Protein AF-A0A1Y5F700-F1 (afdb_monomer)

Secondary structure (DSSP, 8-state):
-HHHHHHHHTTTT----BPP-TTS-B--TT-EEEE-TTT-SEEEEEEESSSEEEEEEEGGG-EEEEEE-TTS-HHHHHHHHHTT-SS-EEEEEEE--TTT-HHHHHHHHHHHTTPPEEEEE--SSTT--EEEEEETTT--EEEB--TT--S-HHHHHHHHHGGGS---SB--TT-SSTTS-----TT--------

Solvent-accessible surface area (backbone atoms only — not comparable to full-atom values): 11334 Å² total; per-residue (Å²): 117,80,77,61,61,62,60,61,66,68,64,72,74,65,72,82,65,51,69,55,51,77,85,44,30,47,37,49,86,42,23,28,39,56,50,31,47,93,79,35,62,42,39,33,38,63,75,22,32,67,25,27,35,40,38,36,43,35,63,90,34,33,33,36,45,30,23,43,42,94,86,48,61,60,69,61,51,53,57,55,64,53,68,77,56,92,67,68,67,48,33,37,36,35,19,13,33,86,90,72,47,47,50,59,55,50,52,54,52,39,46,75,74,74,44,72,72,79,44,78,47,58,40,90,49,95,87,39,54,39,26,41,34,34,35,26,84,78,60,50,75,44,71,42,54,74,90,61,65,70,44,54,67,72,61,46,51,56,44,57,68,38,64,78,77,77,95,56,50,77,42,58,67,82,28,52,40,60,66,50,77,82,82,76,72,91,75,75,79,80,76,90,68,90,128

Foldseek 3Di:
DVVVVVVVVVPPPPPPFDAADLQAAEAEELAKAWDAPVRDQKHKYKDQQQWKWKWKAFPRLIIMIFIYDPLHPLLVLLVVVCVSDPGDIAMEMEERDPPSPVVVVNQVSCVVVVHHHPYYHYAPDNPDMFIWMARSVVRDIDGHDHPDHPDPPVSVVVQVVLPPDDPHHYADNCDSHNHDHDPPPPPDPPPPDDD

Organism: NCBI:txid97084

Radius of gyration: 19.38 Å; Cα contacts (8 Å, |Δi|>4): 351; chains: 1; bounding box: 44×60×64 Å

Nearest PDB structures (foldseek):
  6a0e-assembly2_B  TM=6.879E-01  e=6.141E-08  Homo sapiens
  6a0i-assembly2_B  TM=6.683E-01  e=5.112E-08  Homo sapiens
  6a0h-assembly2_B  TM=6.620E-01  e=7.378E-08  Homo sapiens
  6a0h-assembly1_A  TM=6.350E-01  e=1.203E-07  Homo sapiens

Mean predicted aligned error: 10.97 Å

Sequence (195 aa):
MKKFILLILLFINSTFAFTDSADIPEVFQREYISTNVLKHDYVQTYGVYTCVAVVIYGENAQAVMAHFDSGTDIRKGIKEILREFNHSFRVELYGGQAPFNLEKKIVSELKVHGVEVSKVARNETSDSSKNITLDLNTGDVFDYDEIISSTPYNKRSAKMDRIKFSRRLSRHEDSVGGGDFLQVSDSEEFSIFPF

pLDDT: mean 79.22, std 20.44, range [40.62, 98.69]

Structure (mmCIF, N/CA/C/O backbone):
data_AF-A0A1Y5F700-F1
#
_entry.id   AF-A0A1Y5F700-F1
#
loop_
_atom_site.group_PDB
_atom_site.id
_atom_site.type_symbol
_atom_site.label_atom_id
_atom_site.label_alt_id
_atom_site.label_comp_id
_atom_site.label_asym_id
_atom_site.label_entity_id
_atom_site.label_seq_id
_atom_site.pdbx_PDB_ins_code
_atom_site.Cartn_x
_atom_site.Cartn_y
_atom_site.Cartn_z
_atom_site.occupancy
_atom_site.B_iso_or_equiv
_atom_site.auth_seq_id
_atom_site.auth_comp_id
_atom_site.auth_asym_id
_atom_site.auth_atom_id
_atom_site.pdbx_PDB_model_num
ATOM 1 N N . MET A 1 1 ? 25.207 -42.993 -3.127 1.00 54.16 1 MET A N 1
ATOM 2 C CA . MET A 1 1 ? 23.845 -42.541 -3.506 1.00 54.16 1 MET A CA 1
ATOM 3 C C . MET A 1 1 ? 23.147 -41.667 -2.458 1.00 54.16 1 MET A C 1
ATOM 5 O O . MET A 1 1 ? 22.512 -40.707 -2.858 1.00 54.16 1 MET A O 1
ATOM 9 N N . LYS A 1 2 ? 23.295 -41.889 -1.138 1.00 52.41 2 LYS A N 1
ATOM 10 C CA . LYS A 1 2 ? 22.630 -41.049 -0.109 1.00 52.41 2 LYS A CA 1
ATOM 11 C C . LYS A 1 2 ? 23.063 -39.568 -0.068 1.00 52.41 2 LYS A C 1
ATOM 13 O O . LYS A 1 2 ? 22.278 -38.728 0.343 1.00 52.41 2 LYS A O 1
ATOM 18 N N . LYS A 1 3 ? 24.273 -39.227 -0.531 1.00 54.62 3 LYS A N 1
ATOM 19 C CA . LYS A 1 3 ? 24.778 -37.837 -0.543 1.00 54.62 3 LYS A CA 1
ATOM 20 C C . LYS A 1 3 ? 24.235 -36.968 -1.693 1.00 54.62 3 LYS A C 1
ATOM 22 O O . LYS A 1 3 ? 24.376 -35.758 -1.628 1.00 54.62 3 LYS A O 1
ATOM 27 N N . PHE A 1 4 ? 23.600 -37.558 -2.712 1.00 54.88 4 PHE A N 1
ATOM 28 C CA . PHE A 1 4 ? 23.080 -36.808 -3.868 1.00 54.88 4 PHE A CA 1
ATOM 29 C C . PHE A 1 4 ? 21.661 -36.257 -3.630 1.00 54.88 4 PHE A C 1
ATOM 31 O O . PHE A 1 4 ? 21.289 -35.239 -4.199 1.00 54.88 4 PHE A O 1
ATOM 38 N N . ILE A 1 5 ? 20.892 -36.877 -2.725 1.00 58.81 5 ILE A N 1
ATOM 39 C CA . ILE A 1 5 ? 19.525 -36.447 -2.376 1.00 58.81 5 ILE A CA 1
ATOM 40 C C . ILE A 1 5 ? 19.534 -35.144 -1.552 1.00 58.81 5 ILE A C 1
ATOM 42 O O . ILE A 1 5 ? 18.617 -34.338 -1.665 1.00 58.81 5 ILE A O 1
ATOM 46 N N . LEU A 1 6 ? 20.599 -34.885 -0.782 1.00 53.34 6 LEU A N 1
ATOM 47 C CA . LEU A 1 6 ? 20.714 -33.670 0.033 1.00 53.34 6 LEU A CA 1
ATOM 48 C C . LEU A 1 6 ? 20.935 -32.400 -0.813 1.00 53.34 6 LEU A C 1
ATOM 50 O O . LEU A 1 6 ? 20.537 -31.319 -0.395 1.00 53.34 6 LEU A O 1
ATOM 54 N N . LEU A 1 7 ? 21.528 -32.521 -2.008 1.00 54.75 7 LEU A N 1
ATOM 55 C CA . LEU A 1 7 ? 21.786 -31.367 -2.876 1.00 54.75 7 LEU A CA 1
ATOM 56 C C . LEU A 1 7 ? 20.508 -30.871 -3.573 1.00 54.75 7 LEU A C 1
ATOM 58 O O . LEU A 1 7 ? 20.355 -29.676 -3.782 1.00 54.75 7 LEU A O 1
ATOM 62 N N . ILE A 1 8 ? 19.569 -31.773 -3.885 1.00 58.00 8 ILE A N 1
ATOM 63 C CA . ILE A 1 8 ? 18.305 -31.424 -4.558 1.00 58.00 8 ILE A CA 1
ATOM 64 C C . ILE A 1 8 ? 17.359 -30.678 -3.605 1.00 58.00 8 ILE A C 1
ATOM 66 O O . ILE A 1 8 ? 16.662 -29.763 -4.030 1.00 58.00 8 ILE A O 1
ATOM 70 N N . LEU A 1 9 ? 17.386 -30.991 -2.305 1.00 55.41 9 LEU A N 1
ATOM 71 C CA . LEU A 1 9 ? 16.566 -30.300 -1.300 1.00 55.41 9 LEU A CA 1
ATOM 72 C C . LEU A 1 9 ? 17.027 -28.861 -1.005 1.00 55.41 9 LEU A C 1
ATOM 74 O O . LEU A 1 9 ? 16.230 -28.066 -0.517 1.00 55.41 9 LEU A O 1
ATOM 78 N N . LEU A 1 10 ? 18.274 -28.500 -1.329 1.00 53.12 10 LEU A N 1
ATOM 79 C CA . LEU A 1 10 ? 18.783 -27.135 -1.139 1.00 53.12 10 LEU A CA 1
ATOM 80 C C . LEU A 1 10 ? 18.348 -26.154 -2.241 1.00 53.12 10 LEU A C 1
ATOM 82 O O . LEU A 1 10 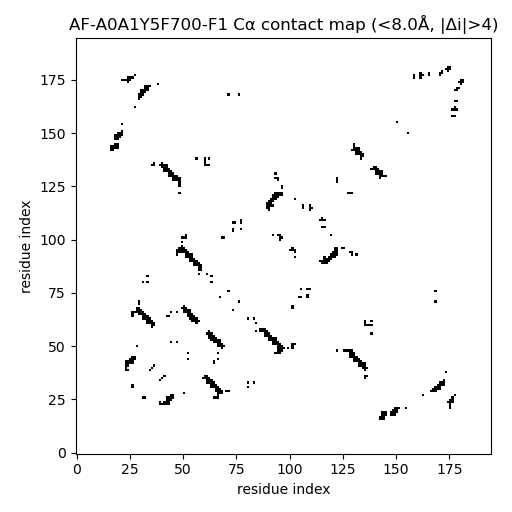? 18.431 -24.950 -2.025 1.00 53.12 10 LEU A O 1
ATOM 86 N N . PHE A 1 11 ? 17.838 -26.635 -3.379 1.00 53.12 11 PHE A N 1
ATOM 87 C CA . PHE A 1 11 ? 17.402 -25.775 -4.490 1.00 53.12 11 PHE A CA 1
ATOM 88 C C . PHE A 1 11 ? 15.906 -25.426 -4.482 1.00 53.12 11 PHE A C 1
ATOM 90 O O . PHE A 1 11 ? 15.473 -24.643 -5.317 1.00 53.12 11 PHE A O 1
ATOM 97 N N . ILE A 1 12 ? 15.108 -25.962 -3.552 1.00 55.16 12 ILE A N 1
ATOM 98 C CA . ILE A 1 12 ? 13.643 -25.753 -3.549 1.00 55.16 12 ILE A CA 1
ATOM 99 C C . ILE A 1 12 ? 13.237 -24.477 -2.785 1.00 55.16 12 ILE A C 1
ATOM 101 O O . ILE A 1 12 ? 12.099 -24.035 -2.874 1.00 55.16 12 ILE A O 1
ATOM 105 N N . ASN A 1 13 ? 14.169 -23.817 -2.091 1.00 48.22 13 ASN A N 1
ATOM 106 C CA . ASN A 1 13 ? 13.913 -22.528 -1.434 1.00 48.22 13 ASN A CA 1
ATOM 107 C C . ASN A 1 13 ? 14.323 -21.331 -2.301 1.00 48.22 13 ASN A C 1
ATOM 109 O O . ASN A 1 13 ? 14.736 -20.300 -1.773 1.00 48.22 13 ASN A O 1
ATOM 113 N N . SER A 1 14 ? 14.228 -21.442 -3.627 1.00 51.44 14 SER A N 1
ATOM 114 C CA . SER A 1 14 ? 14.164 -20.249 -4.466 1.00 51.44 14 SER A CA 1
ATOM 115 C C . SER A 1 14 ? 12.815 -19.586 -4.200 1.00 51.44 14 SER A C 1
ATOM 117 O O . SER A 1 14 ? 11.815 -19.904 -4.842 1.00 51.44 14 SER A O 1
ATOM 119 N N . THR A 1 15 ? 12.775 -18.713 -3.195 1.00 53.19 15 THR A N 1
ATOM 120 C CA . THR A 1 15 ? 11.709 -17.729 -3.034 1.00 53.19 15 THR A CA 1
ATOM 121 C C . THR A 1 15 ? 11.536 -17.046 -4.382 1.00 53.19 15 THR A C 1
ATOM 123 O O . THR A 1 15 ? 12.475 -16.421 -4.876 1.00 53.19 15 THR A O 1
ATOM 126 N N . PHE A 1 16 ? 10.379 -17.249 -5.010 1.00 55.78 16 PHE A N 1
ATOM 127 C CA . PHE A 1 16 ? 10.022 -16.605 -6.264 1.00 55.78 16 PHE A CA 1
ATOM 128 C C . PHE A 1 16 ? 9.972 -15.097 -6.012 1.00 55.78 16 PHE A C 1
ATOM 130 O O . PHE A 1 16 ? 8.966 -14.573 -5.545 1.00 55.78 16 PHE A O 1
ATOM 137 N N . ALA A 1 17 ? 11.089 -14.413 -6.253 1.00 58.72 17 ALA A N 1
ATOM 138 C CA . ALA A 1 17 ? 11.120 -12.964 -6.296 1.00 58.72 17 ALA A CA 1
ATOM 139 C C . ALA A 1 17 ? 10.325 -12.550 -7.533 1.00 58.72 17 ALA A C 1
ATOM 141 O O . ALA A 1 17 ? 10.685 -12.878 -8.667 1.00 58.72 17 ALA A O 1
ATOM 142 N N . PHE A 1 18 ? 9.192 -11.902 -7.299 1.00 65.62 18 PHE A N 1
ATOM 143 C CA . PHE A 1 18 ? 8.342 -11.423 -8.370 1.00 65.62 18 PHE A CA 1
ATOM 144 C C . PHE A 1 18 ? 9.064 -10.306 -9.134 1.00 65.62 18 PHE A C 1
ATOM 146 O O . PHE A 1 18 ? 9.693 -9.439 -8.527 1.00 65.62 18 PHE A O 1
ATOM 153 N N . THR A 1 19 ? 9.024 -10.365 -10.465 1.00 68.56 19 THR A N 1
ATOM 154 C CA . THR A 1 19 ? 9.755 -9.438 -11.340 1.00 68.56 19 THR A CA 1
ATOM 155 C C . THR A 1 19 ? 8.825 -8.323 -11.817 1.00 68.56 19 THR A C 1
ATOM 157 O O . THR A 1 19 ? 7.709 -8.601 -12.247 1.00 68.56 19 THR A O 1
ATOM 160 N N . ASP A 1 20 ? 9.294 -7.074 -11.764 1.00 69.19 20 ASP A N 1
ATOM 161 C CA . ASP A 1 20 ? 8.577 -5.891 -12.262 1.00 69.19 20 ASP A CA 1
ATOM 162 C C . ASP A 1 20 ? 8.175 -6.054 -13.741 1.00 69.19 20 ASP A C 1
ATOM 164 O O . ASP A 1 20 ? 9.002 -6.442 -14.577 1.00 69.19 20 ASP A O 1
ATOM 168 N N . SER A 1 21 ? 6.920 -5.729 -14.063 1.00 75.25 21 SER A N 1
ATOM 169 C CA . SER A 1 21 ? 6.351 -5.752 -15.415 1.00 75.25 21 SER A CA 1
ATOM 170 C C . SER A 1 21 ? 5.671 -4.421 -15.720 1.00 75.25 21 SER A C 1
ATOM 172 O O . SER A 1 21 ? 5.043 -3.810 -14.859 1.00 75.25 21 SER A O 1
ATOM 174 N N . ALA A 1 22 ? 5.753 -3.991 -16.980 1.00 72.62 22 ALA A N 1
ATOM 175 C CA . ALA A 1 22 ? 5.197 -2.719 -17.432 1.00 72.62 22 ALA A CA 1
ATOM 176 C C . ALA A 1 22 ? 3.668 -2.621 -17.290 1.00 72.62 22 ALA A C 1
ATOM 178 O O . ALA A 1 22 ? 3.145 -1.510 -17.311 1.00 72.62 22 ALA A O 1
ATOM 179 N N . ASP A 1 23 ? 2.978 -3.753 -17.174 1.00 79.06 23 ASP A N 1
ATOM 180 C CA . ASP A 1 23 ? 1.516 -3.814 -17.089 1.00 79.06 23 ASP A CA 1
ATOM 181 C C . ASP A 1 23 ? 1.013 -3.794 -15.637 1.00 79.06 23 ASP A C 1
ATOM 183 O O . ASP A 1 23 ? -0.191 -3.776 -15.398 1.00 79.06 23 ASP A O 1
ATOM 187 N N . ILE A 1 24 ? 1.923 -3.768 -14.656 1.00 86.06 24 ILE A N 1
ATOM 188 C CA . ILE A 1 24 ? 1.568 -3.744 -13.238 1.00 86.06 24 ILE A CA 1
ATOM 189 C C . ILE A 1 24 ? 1.495 -2.289 -12.772 1.00 86.06 24 ILE A C 1
ATOM 191 O O . ILE A 1 24 ? 2.514 -1.589 -12.778 1.00 86.06 24 ILE A O 1
ATOM 195 N N . PRO A 1 25 ? 0.313 -1.799 -12.361 1.00 89.88 25 PRO A N 1
ATOM 196 C CA . PRO A 1 25 ? 0.175 -0.443 -11.865 1.00 89.88 25 PRO A CA 1
ATOM 197 C C . PRO A 1 25 ? 1.016 -0.235 -10.606 1.00 89.88 25 PRO A C 1
ATOM 199 O O . PRO A 1 25 ? 0.949 -0.999 -9.639 1.00 89.88 25 PRO A O 1
ATOM 202 N N . GLU A 1 26 ? 1.770 0.862 -10.610 1.00 89.62 26 GLU A N 1
ATOM 203 C CA . GLU A 1 26 ? 2.596 1.268 -9.481 1.00 89.62 26 GLU A CA 1
ATOM 204 C C . GLU A 1 26 ? 2.041 2.512 -8.783 1.00 89.62 26 GLU A C 1
ATOM 206 O O . GLU A 1 26 ? 1.763 3.547 -9.409 1.00 89.62 26 GLU A O 1
ATOM 211 N N . VAL A 1 27 ? 1.902 2.399 -7.462 1.00 90.69 27 VAL A N 1
ATOM 212 C CA . VAL A 1 27 ? 1.469 3.469 -6.562 1.00 90.69 27 VAL A CA 1
ATOM 213 C C . VAL A 1 27 ? 2.695 4.207 -6.044 1.00 90.69 27 VAL A C 1
ATOM 215 O O . VAL A 1 27 ? 3.498 3.638 -5.301 1.00 90.69 27 VAL A O 1
ATOM 218 N N . PHE A 1 28 ? 2.837 5.481 -6.404 1.00 90.00 28 PHE A N 1
ATOM 219 C CA . PHE A 1 28 ? 3.926 6.316 -5.906 1.00 90.00 28 PHE A CA 1
ATOM 220 C C . PHE A 1 28 ? 3.546 7.015 -4.603 1.00 90.00 28 PHE A C 1
ATOM 222 O O . PHE A 1 28 ? 2.392 7.036 -4.176 1.00 90.00 28 PHE A O 1
ATOM 229 N N . GLN A 1 29 ? 4.546 7.623 -3.970 1.00 90.56 29 GLN A N 1
ATOM 230 C CA . GLN A 1 29 ? 4.380 8.421 -2.764 1.00 90.56 29 GLN A CA 1
ATOM 231 C C . GLN A 1 29 ? 3.273 9.479 -2.921 1.00 90.56 29 GLN A C 1
ATOM 233 O O . GLN A 1 29 ? 3.268 10.245 -3.882 1.00 90.56 29 GLN A O 1
ATOM 238 N N . ARG A 1 30 ? 2.390 9.568 -1.918 1.00 91.88 30 ARG A N 1
ATOM 239 C CA . ARG A 1 30 ? 1.179 10.410 -1.872 1.00 91.88 30 ARG A CA 1
ATOM 240 C C . ARG A 1 30 ? 0.078 10.024 -2.848 1.00 91.88 30 ARG A C 1
ATOM 242 O O . ARG A 1 30 ? -0.800 10.844 -3.081 1.00 91.88 30 ARG A O 1
ATOM 249 N N . GLU A 1 31 ? 0.084 8.814 -3.379 1.00 90.31 31 GLU A N 1
ATOM 250 C CA . GLU A 1 31 ? -0.967 8.340 -4.273 1.00 90.31 31 GLU A CA 1
ATOM 251 C C . GLU A 1 31 ? -1.698 7.135 -3.680 1.00 90.31 31 GLU A C 1
ATOM 253 O O . GLU A 1 31 ? -1.190 6.444 -2.793 1.00 90.31 31 GLU A O 1
ATOM 258 N N . TYR A 1 32 ? -2.892 6.867 -4.198 1.00 94.62 32 TYR A N 1
ATOM 259 C CA . TYR A 1 32 ? -3.554 5.579 -4.074 1.00 94.62 32 TYR A CA 1
ATOM 260 C C . TYR A 1 32 ? -4.179 5.156 -5.401 1.00 94.62 32 TYR A C 1
ATOM 262 O O . TYR A 1 32 ? -4.490 5.993 -6.251 1.00 94.62 32 TYR A O 1
ATOM 270 N N . ILE A 1 33 ? -4.393 3.853 -5.546 1.00 92.44 33 ILE A N 1
ATOM 271 C CA . ILE A 1 33 ? -5.194 3.248 -6.610 1.00 92.44 33 ILE A CA 1
ATOM 272 C C . ILE A 1 33 ? -6.293 2.388 -5.986 1.00 92.44 33 ILE A C 1
ATOM 274 O O . ILE A 1 33 ? -6.034 1.680 -5.014 1.00 92.44 33 ILE A O 1
ATOM 278 N N . SER A 1 34 ? -7.502 2.474 -6.539 1.00 94.69 34 SER A N 1
ATOM 279 C CA . SER A 1 34 ? -8.627 1.567 -6.280 1.00 94.69 34 SER A CA 1
ATOM 280 C C . SER A 1 34 ? -8.799 0.697 -7.521 1.00 94.69 34 SER A C 1
ATOM 282 O O . SER A 1 34 ? -8.834 1.227 -8.631 1.00 94.69 34 SER A O 1
ATOM 284 N N . THR A 1 35 ? -8.807 -0.625 -7.370 1.00 94.75 35 THR A N 1
ATOM 285 C CA . THR A 1 35 ? -8.885 -1.564 -8.498 1.00 94.75 35 THR A CA 1
ATOM 286 C C . THR A 1 35 ? -9.470 -2.915 -8.073 1.00 94.75 35 THR A C 1
ATOM 288 O O . THR A 1 35 ? -9.826 -3.117 -6.913 1.00 94.75 35 THR A O 1
ATOM 291 N N . ASN A 1 36 ? -9.592 -3.846 -9.018 1.00 95.19 36 ASN A N 1
ATOM 292 C CA . ASN A 1 36 ? -9.929 -5.239 -8.778 1.00 95.19 36 ASN A CA 1
ATOM 293 C C . ASN A 1 36 ? -9.293 -6.171 -9.824 1.00 95.19 36 ASN A C 1
ATOM 295 O O . ASN A 1 36 ? -8.696 -5.717 -10.803 1.00 95.19 36 ASN A O 1
ATOM 299 N N . VAL A 1 37 ? -9.484 -7.475 -9.619 1.00 95.06 37 VAL A N 1
ATOM 300 C CA . VAL A 1 37 ? -8.962 -8.556 -10.474 1.00 95.06 37 VAL A CA 1
ATOM 301 C C . VAL A 1 37 ? -9.447 -8.513 -11.931 1.00 95.06 37 VAL A C 1
ATOM 303 O O . VAL A 1 37 ? -8.842 -9.116 -12.805 1.00 95.06 37 VAL A O 1
ATOM 306 N N . LEU A 1 38 ? -10.539 -7.798 -12.234 1.00 93.12 38 LEU A N 1
ATOM 307 C CA . LEU A 1 38 ? -11.017 -7.663 -13.616 1.00 93.12 38 LEU A CA 1
ATOM 308 C C . LEU A 1 38 ? -10.180 -6.667 -14.429 1.00 93.12 38 LEU A C 1
ATOM 310 O O . LEU A 1 38 ? -10.300 -6.645 -15.652 1.00 93.12 38 LEU A O 1
ATOM 314 N N . LYS A 1 39 ? -9.395 -5.811 -13.760 1.00 91.00 39 LYS A N 1
ATOM 315 C CA . LYS A 1 39 ? -8.591 -4.755 -14.397 1.00 91.00 39 LYS A CA 1
ATOM 316 C C . LYS A 1 39 ? -7.114 -5.086 -14.398 1.00 91.00 39 LYS A C 1
ATOM 318 O O . LYS A 1 39 ? -6.461 -4.910 -15.417 1.00 91.00 39 LYS A O 1
ATOM 323 N N . HIS A 1 40 ? -6.616 -5.562 -13.262 1.00 92.12 40 HIS A N 1
ATOM 324 C CA . HIS A 1 40 ? -5.207 -5.869 -13.059 1.00 92.12 40 HIS A CA 1
ATOM 325 C C . HIS A 1 40 ? -5.089 -7.182 -12.291 1.00 92.12 40 HIS A C 1
ATOM 327 O O . HIS A 1 40 ? -5.923 -7.468 -11.435 1.00 92.12 40 HIS A O 1
ATOM 333 N N . ASP A 1 41 ? -4.033 -7.950 -12.548 1.00 94.19 41 ASP A N 1
ATOM 334 C CA . ASP A 1 41 ? -3.695 -9.116 -11.720 1.00 94.19 41 ASP A CA 1
ATOM 335 C C . ASP A 1 41 ? -2.931 -8.701 -10.455 1.00 94.19 41 ASP A C 1
ATOM 337 O O . ASP A 1 41 ? -3.049 -9.334 -9.406 1.00 94.19 41 ASP A O 1
ATOM 341 N N . TYR A 1 42 ? -2.167 -7.608 -10.547 1.00 94.62 42 TYR A N 1
ATOM 342 C CA . TYR A 1 42 ? -1.255 -7.146 -9.507 1.00 94.62 42 TYR A CA 1
ATOM 343 C C .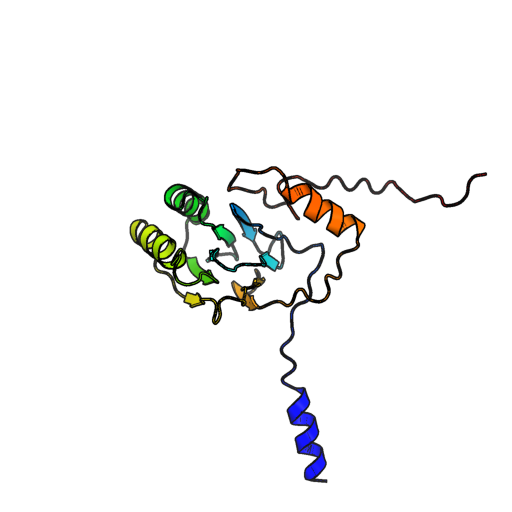 TYR A 1 42 ? -1.298 -5.628 -9.339 1.00 94.62 42 TYR A C 1
ATOM 345 O O . TYR A 1 42 ? -1.644 -4.898 -10.263 1.00 94.62 42 TYR A O 1
ATOM 353 N N . VAL A 1 43 ? -0.889 -5.143 -8.168 1.00 94.12 43 VAL A N 1
ATOM 354 C CA . VAL A 1 43 ? -0.589 -3.723 -7.905 1.00 94.12 43 VAL A CA 1
ATOM 355 C C . VAL A 1 43 ? 0.660 -3.651 -7.050 1.00 94.12 43 VAL A C 1
ATOM 357 O O . VAL A 1 43 ? 0.788 -4.445 -6.122 1.00 94.12 43 VAL A O 1
ATOM 360 N N . GLN A 1 44 ? 1.554 -2.697 -7.298 1.00 95.19 44 GLN A N 1
ATOM 361 C CA . GLN A 1 44 ? 2.800 -2.599 -6.538 1.00 95.19 44 GLN A CA 1
ATOM 362 C C . GLN A 1 44 ? 3.116 -1.193 -6.026 1.00 95.19 44 GLN A C 1
ATOM 364 O O . GLN A 1 44 ? 2.606 -0.184 -6.512 1.00 95.19 44 GLN A O 1
ATOM 369 N N . THR A 1 45 ? 4.001 -1.121 -5.038 1.00 94.12 45 THR A N 1
ATOM 370 C CA . THR A 1 45 ? 4.645 0.119 -4.596 1.00 94.12 45 THR A CA 1
ATOM 371 C C . THR A 1 45 ? 6.050 -0.181 -4.086 1.00 94.12 45 THR A C 1
ATOM 373 O O . THR A 1 45 ? 6.307 -1.253 -3.539 1.00 94.12 45 THR A O 1
ATOM 376 N N . TYR A 1 46 ? 6.972 0.758 -4.264 1.00 93.31 46 TYR A N 1
ATOM 377 C CA . TYR A 1 46 ? 8.378 0.604 -3.893 1.00 93.31 46 TYR A CA 1
ATOM 378 C C . TYR A 1 46 ? 8.884 1.792 -3.092 1.00 93.31 46 TYR A C 1
ATOM 380 O O . TYR A 1 46 ? 8.243 2.844 -3.019 1.00 93.31 46 TYR A O 1
ATOM 388 N N . GLY A 1 47 ? 10.052 1.610 -2.479 1.00 92.88 47 GLY A N 1
ATOM 389 C CA . GLY A 1 47 ? 10.735 2.672 -1.756 1.00 92.88 47 GLY A CA 1
ATOM 390 C C . GLY A 1 47 ? 9.970 3.122 -0.513 1.00 92.88 47 GLY A C 1
ATOM 391 O O . GLY A 1 47 ? 10.034 4.293 -0.134 1.00 92.88 47 GLY A O 1
ATOM 392 N N . VAL A 1 48 ? 9.235 2.218 0.142 1.00 94.56 48 VAL A N 1
ATOM 393 C CA . VAL A 1 48 ? 8.488 2.534 1.364 1.00 94.56 48 VAL A CA 1
ATOM 394 C C . VAL A 1 48 ? 9.454 2.543 2.558 1.00 94.56 48 VAL A C 1
ATOM 396 O O . VAL A 1 48 ? 9.515 1.604 3.352 1.00 94.56 48 VAL A O 1
ATOM 399 N N . TYR A 1 49 ? 10.267 3.599 2.650 1.00 93.50 49 TYR A N 1
ATOM 400 C CA . TYR A 1 49 ? 11.229 3.828 3.736 1.00 93.50 49 TYR A CA 1
ATOM 401 C C . TYR A 1 49 ? 10.524 4.408 4.978 1.00 93.50 49 TYR A C 1
ATOM 403 O O . TYR A 1 49 ? 9.942 3.700 5.795 1.00 93.50 49 TYR A O 1
ATOM 411 N N . THR A 1 50 ? 10.533 5.734 5.123 1.00 94.88 50 THR A N 1
ATOM 412 C CA . THR A 1 50 ? 9.861 6.434 6.230 1.00 94.88 50 THR A CA 1
ATOM 413 C C . THR A 1 50 ? 8.355 6.595 6.002 1.00 94.88 50 THR A C 1
ATOM 415 O O . THR A 1 50 ? 7.613 6.866 6.950 1.00 94.88 50 THR A O 1
ATOM 418 N N . CYS A 1 51 ? 7.920 6.413 4.754 1.00 96.75 51 CYS A N 1
ATOM 419 C CA . CYS A 1 51 ? 6.533 6.335 4.313 1.00 96.75 51 CYS A CA 1
ATOM 420 C C . CYS A 1 51 ? 5.853 5.042 4.789 1.00 96.75 51 CYS A C 1
ATOM 422 O O . CYS A 1 51 ? 6.499 4.160 5.351 1.00 96.75 51 CYS A O 1
ATOM 424 N N . VAL A 1 52 ? 4.547 4.924 4.558 1.00 98.06 52 VAL A N 1
ATOM 425 C CA . VAL A 1 52 ? 3.758 3.727 4.875 1.00 98.06 52 VAL A CA 1
ATOM 426 C C . VAL A 1 52 ? 2.843 3.396 3.708 1.00 98.06 52 VAL A C 1
ATOM 428 O O . VAL A 1 52 ? 2.030 4.226 3.300 1.00 98.06 52 VAL A O 1
ATOM 431 N N . ALA A 1 53 ? 2.937 2.168 3.214 1.00 98.38 53 ALA A N 1
ATOM 432 C CA . ALA A 1 53 ? 1.963 1.617 2.293 1.00 98.38 53 ALA A CA 1
ATOM 433 C C . ALA A 1 53 ? 0.784 1.034 3.081 1.00 98.38 53 ALA A C 1
ATOM 435 O O . ALA A 1 53 ? 0.971 0.258 4.020 1.00 98.38 53 ALA A O 1
ATOM 436 N N . VAL A 1 54 ? -0.429 1.426 2.709 1.00 98.56 54 VAL A N 1
ATOM 437 C CA . VAL A 1 54 ? -1.691 0.912 3.237 1.00 98.56 54 VAL A CA 1
ATOM 438 C C . VAL A 1 54 ? -2.327 0.065 2.149 1.00 98.56 54 VAL A C 1
ATOM 440 O O . VAL A 1 54 ? -2.569 0.553 1.047 1.00 98.56 54 VAL A O 1
ATOM 443 N N . VAL A 1 55 ? -2.600 -1.191 2.473 1.00 98.56 55 VAL A N 1
ATOM 444 C CA . VAL A 1 55 ? -3.269 -2.148 1.597 1.00 98.56 55 VAL A CA 1
ATOM 445 C C . VAL A 1 55 ? -4.618 -2.486 2.213 1.00 98.56 55 VAL A C 1
ATOM 447 O O . VAL A 1 55 ? -4.681 -2.938 3.355 1.00 98.56 55 VAL A O 1
ATOM 450 N N . ILE A 1 56 ? -5.692 -2.260 1.465 1.00 98.44 56 ILE A N 1
ATOM 451 C CA . ILE A 1 56 ? -7.047 -2.677 1.819 1.00 98.44 56 ILE A CA 1
ATOM 452 C C . ILE A 1 56 ? -7.493 -3.703 0.789 1.00 98.44 56 ILE A C 1
ATOM 454 O O . ILE A 1 56 ? -7.412 -3.437 -0.406 1.00 98.44 56 ILE A O 1
ATOM 458 N N . TYR A 1 57 ? -7.966 -4.857 1.245 1.00 98.50 57 TYR A N 1
ATOM 459 C CA . TYR A 1 57 ? -8.482 -5.913 0.378 1.00 98.50 57 TYR A CA 1
ATOM 460 C C . TYR A 1 57 ? -9.857 -6.354 0.874 1.00 98.50 57 TYR A C 1
ATOM 462 O O . TYR A 1 57 ? -10.005 -6.724 2.043 1.00 98.50 57 TYR A O 1
ATOM 470 N N . GLY A 1 58 ? -10.857 -6.267 0.003 1.00 97.56 58 GLY A N 1
ATOM 471 C CA . GLY A 1 58 ? -12.262 -6.530 0.295 1.00 97.56 58 GLY A CA 1
ATOM 472 C C . GLY A 1 58 ? -12.846 -7.689 -0.507 1.00 97.56 58 GLY A C 1
ATOM 473 O O . GLY A 1 58 ? -12.148 -8.425 -1.204 1.00 97.56 58 GLY A O 1
ATOM 474 N N . GLU A 1 59 ? -14.160 -7.856 -0.394 1.00 94.56 59 GLU A N 1
ATOM 475 C CA . GLU A 1 59 ? -14.923 -8.816 -1.195 1.00 94.56 59 GLU A CA 1
ATOM 476 C C . GLU A 1 59 ? -14.805 -8.532 -2.708 1.00 94.56 59 GLU A C 1
ATOM 478 O O . GLU A 1 59 ? -14.530 -7.411 -3.136 1.00 94.56 59 GLU A O 1
ATOM 483 N N . ASN A 1 60 ? -15.028 -9.561 -3.535 1.00 93.00 60 ASN A N 1
ATOM 484 C CA . ASN A 1 60 ? -14.945 -9.487 -5.004 1.00 93.00 60 ASN A CA 1
ATOM 485 C C . ASN A 1 60 ? -13.587 -9.006 -5.542 1.00 93.00 60 ASN A C 1
ATOM 487 O O . ASN A 1 60 ? -13.527 -8.385 -6.604 1.00 93.00 60 ASN A O 1
ATOM 491 N N . ALA A 1 61 ? -12.507 -9.277 -4.802 1.00 94.69 61 ALA A N 1
ATOM 492 C CA . ALA A 1 61 ? -11.155 -8.841 -5.138 1.00 94.69 61 ALA A CA 1
ATOM 493 C C . ALA A 1 61 ? -11.016 -7.319 -5.313 1.00 94.69 61 ALA A C 1
ATOM 495 O O . ALA A 1 61 ? -10.119 -6.856 -6.016 1.00 94.69 61 ALA A O 1
ATOM 496 N N . GLN A 1 62 ? -11.895 -6.528 -4.686 1.00 96.50 62 GLN A N 1
ATOM 497 C CA . GLN A 1 62 ? -11.722 -5.083 -4.629 1.00 96.50 62 GLN A CA 1
ATOM 498 C C . GLN A 1 62 ? -10.544 -4.751 -3.717 1.00 96.50 62 GLN A C 1
ATOM 500 O O . GLN A 1 62 ? -10.474 -5.224 -2.581 1.00 96.50 62 GLN A O 1
ATOM 505 N N . ALA A 1 63 ? -9.638 -3.906 -4.191 1.00 97.3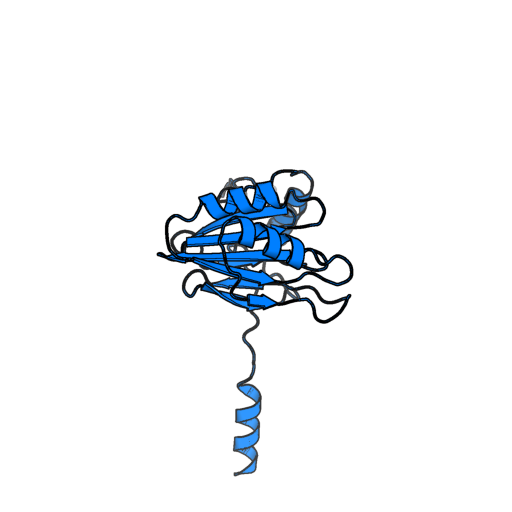8 63 ALA A N 1
ATOM 506 C CA . ALA A 1 63 ? -8.455 -3.532 -3.449 1.00 97.38 63 ALA A CA 1
ATOM 507 C C . ALA A 1 63 ? -8.131 -2.050 -3.572 1.00 97.38 63 ALA A C 1
ATOM 509 O O . ALA A 1 63 ? -8.342 -1.428 -4.612 1.00 97.38 63 ALA A O 1
ATOM 510 N N . VAL A 1 64 ? -7.535 -1.516 -2.509 1.00 97.44 64 VAL A N 1
ATOM 511 C CA . VAL A 1 64 ? -6.864 -0.223 -2.522 1.00 97.44 64 VAL A CA 1
ATOM 512 C C . VAL A 1 64 ? -5.431 -0.400 -2.050 1.00 97.44 64 VAL A C 1
ATOM 514 O O . VAL A 1 64 ? -5.188 -0.978 -0.993 1.00 97.44 64 VAL A O 1
ATOM 517 N N . MET A 1 65 ? -4.485 0.149 -2.806 1.00 97.88 65 MET A N 1
ATOM 518 C CA . MET A 1 65 ? -3.110 0.349 -2.354 1.00 97.88 65 MET A CA 1
ATOM 519 C C . MET A 1 65 ? -2.823 1.847 -2.320 1.00 97.88 65 MET A C 1
ATOM 521 O O . MET A 1 65 ? -3.030 2.541 -3.312 1.00 97.88 65 MET A O 1
ATOM 525 N N . ALA A 1 66 ? -2.352 2.345 -1.179 1.00 97.44 66 ALA A N 1
ATOM 526 C CA . ALA A 1 66 ? -2.048 3.753 -0.954 1.00 97.44 66 ALA A CA 1
ATOM 527 C C . ALA A 1 66 ? -0.658 3.920 -0.338 1.00 97.44 66 ALA A C 1
ATOM 529 O O . ALA A 1 66 ? -0.307 3.188 0.579 1.00 97.44 66 ALA A O 1
ATOM 530 N N . HIS A 1 67 ? 0.116 4.907 -0.781 1.00 97.31 67 HIS A N 1
ATOM 531 C CA . HIS A 1 67 ? 1.460 5.183 -0.268 1.00 97.31 67 HIS A CA 1
ATOM 532 C C . HIS A 1 67 ? 1.463 6.523 0.479 1.00 97.31 67 HIS A C 1
ATOM 534 O O . HIS A 1 67 ? 1.656 7.593 -0.097 1.00 97.31 67 HIS A O 1
ATOM 540 N N . PHE A 1 68 ? 1.270 6.472 1.795 1.00 95.94 68 PHE A N 1
ATOM 541 C CA . PHE A 1 68 ? 1.239 7.646 2.664 1.00 95.94 68 PHE A CA 1
ATOM 542 C C . PHE A 1 68 ? 2.646 8.105 3.043 1.00 95.94 68 PHE A C 1
ATOM 544 O O . PHE A 1 68 ? 3.499 7.304 3.419 1.00 95.94 68 PHE A O 1
ATOM 551 N N . ASP A 1 69 ? 2.861 9.416 3.046 1.00 95.19 69 ASP A N 1
ATOM 552 C CA . ASP A 1 69 ? 4.080 10.042 3.560 1.00 95.19 69 ASP A CA 1
ATOM 553 C C . ASP A 1 69 ? 3.771 11.114 4.619 1.00 95.19 69 ASP A C 1
ATOM 555 O O . ASP A 1 69 ? 2.620 11.361 4.981 1.00 95.19 69 ASP A O 1
ATOM 559 N N . SER A 1 70 ? 4.808 11.796 5.109 1.00 92.00 70 SER A N 1
ATOM 560 C CA . SER A 1 70 ? 4.661 12.874 6.095 1.00 92.00 70 SER A CA 1
ATOM 561 C C . SER A 1 70 ? 3.923 14.118 5.579 1.00 92.00 70 SER A C 1
ATOM 563 O O . SER A 1 70 ? 3.441 14.905 6.393 1.00 92.00 70 SER A O 1
ATOM 565 N N . GLY A 1 71 ? 3.833 14.309 4.260 1.00 90.50 71 GLY A N 1
ATOM 566 C CA . GLY A 1 71 ? 3.105 15.411 3.626 1.00 90.50 71 GLY A CA 1
ATOM 567 C C . GLY A 1 71 ? 1.638 15.096 3.331 1.00 90.50 71 GLY A C 1
ATOM 568 O O . GLY A 1 71 ? 0.912 15.972 2.861 1.00 90.50 71 GLY A O 1
ATOM 569 N N . THR A 1 72 ? 1.199 13.866 3.587 1.00 91.25 72 THR A N 1
ATOM 570 C CA . THR A 1 72 ? -0.163 13.417 3.317 1.00 91.25 72 THR A CA 1
ATOM 571 C C . THR A 1 72 ? -1.117 13.837 4.439 1.00 91.25 72 THR A C 1
ATOM 573 O O . THR A 1 72 ? -0.836 13.628 5.620 1.00 91.25 72 THR A O 1
ATOM 576 N N . ASP A 1 73 ? -2.290 14.376 4.089 1.00 95.12 73 ASP A N 1
ATOM 577 C CA . ASP A 1 73 ? -3.394 14.547 5.043 1.00 95.12 73 ASP A CA 1
ATOM 578 C C . ASP A 1 73 ? -4.008 13.173 5.349 1.00 95.12 73 ASP A C 1
ATOM 580 O O . ASP A 1 73 ? -4.856 12.674 4.608 1.00 95.12 73 ASP A O 1
ATOM 584 N N . ILE A 1 74 ? -3.542 12.547 6.434 1.00 95.75 74 ILE A N 1
ATOM 585 C CA . ILE A 1 74 ? -3.928 11.184 6.831 1.00 95.75 74 ILE A CA 1
ATOM 586 C C . ILE A 1 74 ? -5.443 11.073 7.011 1.00 95.75 74 ILE A C 1
ATOM 588 O O . ILE A 1 74 ? -6.046 10.133 6.504 1.00 95.75 74 ILE A O 1
ATOM 592 N N . ARG A 1 75 ? -6.083 12.040 7.678 1.00 95.88 75 ARG A N 1
ATOM 593 C CA . ARG A 1 75 ? -7.532 12.002 7.924 1.00 95.88 75 ARG A CA 1
ATOM 594 C C . ARG A 1 75 ? -8.307 12.017 6.616 1.00 95.88 75 ARG A C 1
ATOM 596 O O . ARG A 1 75 ? -9.230 11.224 6.430 1.00 95.88 75 ARG A O 1
ATOM 603 N N . LYS A 1 76 ? -7.948 12.934 5.714 1.00 94.31 76 LYS A N 1
ATOM 604 C CA . LYS A 1 76 ? -8.594 13.020 4.405 1.00 94.31 76 LYS A CA 1
ATOM 605 C C . LYS A 1 76 ? -8.334 11.758 3.584 1.00 94.31 76 LYS A C 1
ATOM 607 O O . LYS A 1 76 ? -9.287 11.201 3.051 1.00 94.31 76 LYS A O 1
ATOM 612 N N . GLY A 1 77 ? -7.089 11.288 3.532 1.00 94.38 77 GLY A N 1
ATOM 613 C CA . GLY A 1 77 ? -6.718 10.127 2.731 1.00 94.38 77 GLY A CA 1
ATOM 614 C C . GLY A 1 77 ? -7.357 8.829 3.204 1.00 94.38 77 GLY A C 1
ATOM 615 O O . GLY A 1 77 ? -7.912 8.107 2.386 1.00 94.38 77 GLY A O 1
ATOM 616 N N . ILE A 1 78 ? -7.381 8.571 4.515 1.00 97.44 78 ILE A N 1
ATOM 617 C CA . ILE A 1 78 ? -8.075 7.405 5.080 1.00 97.44 78 ILE A CA 1
ATOM 618 C C . ILE A 1 78 ? -9.574 7.468 4.784 1.00 97.44 78 ILE A C 1
ATOM 620 O O . ILE A 1 78 ? -10.157 6.487 4.332 1.00 97.44 78 ILE A O 1
ATOM 624 N N . LYS A 1 79 ? -10.202 8.637 4.948 1.00 95.38 79 LYS A N 1
ATOM 625 C CA . LYS A 1 79 ? -11.614 8.814 4.593 1.00 95.38 79 LYS A CA 1
ATOM 626 C C . LYS A 1 79 ? -11.882 8.573 3.104 1.00 95.38 79 LYS A C 1
ATOM 628 O O . LYS A 1 79 ? -12.949 8.071 2.770 1.00 95.38 79 LYS A O 1
ATOM 633 N N . GLU A 1 80 ? -10.976 8.979 2.219 1.00 93.25 80 GLU A N 1
ATOM 634 C CA . GLU A 1 80 ? -11.109 8.766 0.775 1.00 93.25 80 GLU A CA 1
ATOM 635 C C . GLU A 1 80 ? -11.009 7.283 0.420 1.00 93.25 80 GLU A C 1
ATOM 637 O O . GLU A 1 80 ? -11.943 6.767 -0.182 1.00 93.25 80 GLU A O 1
ATOM 642 N N . ILE A 1 81 ? -9.966 6.577 0.864 1.00 96.06 81 ILE A N 1
ATOM 643 C CA . ILE A 1 81 ? -9.788 5.158 0.515 1.00 96.06 81 ILE A CA 1
ATOM 644 C C . ILE A 1 81 ? -10.851 4.243 1.137 1.00 96.06 81 ILE A C 1
ATOM 646 O O . ILE A 1 81 ? -11.216 3.240 0.538 1.00 96.06 81 ILE A O 1
ATOM 650 N N . LEU A 1 82 ? -11.384 4.582 2.318 1.00 96.88 82 LEU A N 1
ATOM 651 C CA . LEU A 1 82 ? -12.435 3.781 2.958 1.00 96.88 82 LEU A CA 1
ATOM 652 C C . LEU A 1 82 ? -13.794 3.907 2.260 1.00 96.88 82 LEU A C 1
ATOM 654 O O . LEU A 1 82 ? -14.617 3.008 2.388 1.00 96.88 82 LEU A O 1
ATOM 658 N N . ARG A 1 83 ? -14.042 4.988 1.507 1.00 94.75 83 ARG A N 1
ATOM 659 C CA . ARG A 1 83 ? -15.291 5.155 0.737 1.00 94.75 83 ARG A CA 1
ATOM 660 C C . ARG A 1 83 ? -15.427 4.165 -0.409 1.00 94.75 83 ARG A C 1
ATOM 662 O O . ARG A 1 83 ? -16.536 3.975 -0.895 1.00 94.75 83 ARG A O 1
ATOM 669 N N . GLU A 1 84 ? -14.322 3.559 -0.823 1.00 92.31 84 GLU A N 1
ATOM 670 C CA . GLU A 1 84 ? -14.315 2.545 -1.869 1.00 92.31 84 GLU A CA 1
ATOM 671 C C . GLU A 1 84 ? -14.994 1.250 -1.398 1.00 92.31 84 GLU A C 1
ATOM 673 O O . GLU A 1 84 ? -15.489 0.489 -2.222 1.00 92.31 84 GLU A O 1
ATOM 678 N N . PHE A 1 85 ? -15.089 1.010 -0.086 1.00 94.81 85 PHE A N 1
ATOM 679 C CA . PHE A 1 85 ? -15.562 -0.256 0.462 1.00 94.81 85 PHE A CA 1
ATOM 680 C C . PHE A 1 85 ? -16.931 -0.119 1.135 1.00 94.81 85 PHE A C 1
ATOM 682 O O . PHE A 1 85 ? -17.107 0.642 2.084 1.00 94.81 85 PHE A O 1
ATOM 689 N N . ASN A 1 86 ? -17.890 -0.929 0.677 1.00 92.00 86 ASN A N 1
ATOM 690 C CA . ASN A 1 86 ? -19.223 -1.070 1.287 1.00 92.00 86 ASN A CA 1
ATOM 691 C C . ASN A 1 86 ? -19.427 -2.426 1.992 1.00 92.00 86 ASN A C 1
ATOM 693 O O . ASN A 1 86 ? -20.490 -2.676 2.559 1.00 92.00 86 ASN A O 1
ATOM 697 N N . HIS A 1 87 ? -18.429 -3.306 1.925 1.00 90.88 87 HIS A N 1
ATOM 698 C CA . HIS A 1 87 ? -18.487 -4.697 2.379 1.00 90.88 87 HIS A CA 1
ATOM 699 C C . HIS A 1 87 ? -17.358 -4.999 3.367 1.00 90.88 87 HIS A C 1
ATOM 701 O O . HIS A 1 87 ? -16.649 -4.088 3.793 1.00 90.88 87 HIS A O 1
ATOM 707 N N . SER A 1 88 ? -17.186 -6.266 3.751 1.00 95.88 88 SER A N 1
ATOM 708 C CA . SER A 1 88 ? -16.094 -6.663 4.640 1.00 95.88 88 SER A CA 1
ATOM 709 C C . SER A 1 88 ? -14.744 -6.518 3.933 1.00 95.88 88 SER A C 1
ATOM 711 O O . SER A 1 88 ? -14.598 -6.862 2.759 1.00 95.88 88 SER A O 1
ATOM 713 N N . PHE A 1 89 ? -13.743 -6.022 4.654 1.00 98.06 89 PHE A N 1
ATOM 714 C CA . PHE A 1 89 ? -12.379 -5.878 4.154 1.00 98.06 89 PHE A CA 1
ATOM 715 C C . PHE A 1 89 ? -11.359 -6.070 5.274 1.00 98.06 89 PHE A C 1
ATOM 717 O O . PHE A 1 89 ? -11.684 -5.981 6.459 1.00 98.06 89 PHE A O 1
ATOM 724 N N . ARG A 1 90 ? -10.106 -6.311 4.888 1.00 98.31 90 ARG A N 1
ATOM 725 C CA . ARG A 1 90 ? -8.946 -6.293 5.787 1.00 98.31 90 ARG A CA 1
ATOM 726 C C . ARG A 1 90 ? -7.992 -5.170 5.416 1.00 98.31 90 ARG A C 1
ATOM 728 O O . ARG A 1 90 ? -7.896 -4.805 4.246 1.00 98.31 90 ARG A O 1
ATOM 735 N N . VAL A 1 91 ? -7.277 -4.656 6.416 1.00 98.62 91 VAL A N 1
ATOM 736 C CA . VAL A 1 91 ? -6.295 -3.581 6.247 1.00 98.62 91 VAL A CA 1
ATOM 737 C C . VAL A 1 91 ? -4.936 -4.007 6.769 1.00 9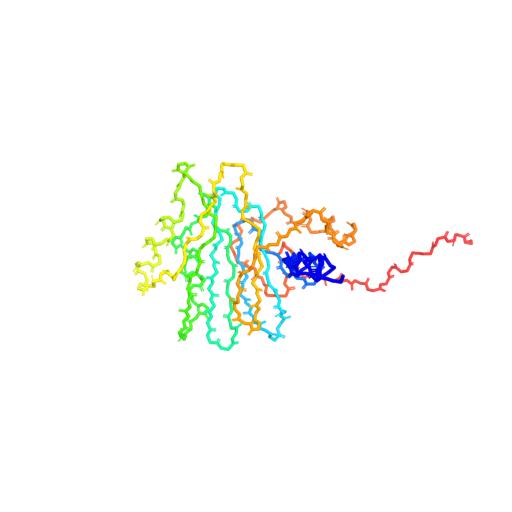8.62 91 VAL A C 1
ATOM 739 O O . VAL A 1 91 ? -4.800 -4.405 7.925 1.00 98.62 91 VAL A O 1
ATOM 742 N N . GLU A 1 92 ? -3.919 -3.849 5.934 1.00 98.69 92 GLU A N 1
ATOM 743 C CA . GLU A 1 92 ? -2.532 -4.168 6.241 1.00 98.69 92 GLU A CA 1
ATOM 744 C C . GLU A 1 92 ? -1.628 -2.974 5.955 1.00 98.69 92 GLU A C 1
ATOM 746 O O . GLU A 1 92 ? -1.820 -2.242 4.984 1.00 98.69 92 GLU A O 1
ATOM 751 N N . LEU A 1 93 ? -0.639 -2.761 6.819 1.00 98.62 93 LEU A N 1
ATOM 752 C CA . LEU A 1 93 ? 0.320 -1.669 6.707 1.00 98.62 93 LEU A CA 1
ATOM 753 C C . LEU A 1 93 ? 1.725 -2.225 6.513 1.00 98.62 93 LEU A C 1
ATOM 755 O O . LEU A 1 93 ? 2.143 -3.139 7.228 1.00 98.62 93 LEU A O 1
ATOM 759 N N . TYR A 1 94 ? 2.470 -1.607 5.606 1.00 98.00 94 TYR A N 1
ATOM 760 C CA . TYR A 1 94 ? 3.836 -1.978 5.263 1.00 98.00 94 TYR A CA 1
ATOM 761 C C . TYR A 1 94 ? 4.745 -0.751 5.298 1.00 98.00 94 TYR A C 1
ATOM 763 O O . TYR A 1 94 ? 4.372 0.330 4.843 1.00 98.00 94 TYR A O 1
ATOM 771 N N . GLY A 1 95 ? 5.947 -0.920 5.840 1.00 96.81 95 GLY A N 1
ATOM 772 C CA . GLY A 1 95 ? 6.939 0.137 5.983 1.00 96.81 95 GLY A CA 1
ATOM 773 C C . GLY A 1 95 ? 6.787 0.947 7.269 1.00 96.81 95 GLY A C 1
ATOM 774 O O . GLY A 1 95 ? 6.280 0.472 8.290 1.00 96.81 95 GLY A O 1
ATOM 775 N N . GLY A 1 96 ? 7.269 2.182 7.232 1.00 94.50 96 GLY A N 1
ATOM 776 C CA . GLY A 1 96 ? 7.368 3.047 8.394 1.00 94.50 96 GLY A CA 1
ATOM 777 C C . GLY A 1 96 ? 8.599 2.728 9.235 1.00 94.50 96 GLY A C 1
ATOM 778 O O . GLY A 1 96 ? 8.998 1.577 9.432 1.00 94.50 96 GLY A O 1
ATOM 779 N N . GLN A 1 97 ? 9.193 3.785 9.780 1.00 90.75 97 GLN A N 1
ATOM 780 C CA . GLN A 1 97 ? 10.443 3.703 10.521 1.00 90.75 97 GLN A CA 1
ATOM 781 C C . GLN A 1 97 ? 10.424 4.632 11.737 1.00 90.75 97 GLN A C 1
ATOM 783 O O . GLN A 1 97 ? 9.817 5.711 11.731 1.00 90.75 97 GLN A O 1
ATOM 788 N N . ALA A 1 98 ? 11.117 4.227 12.800 1.00 83.81 98 ALA A N 1
ATOM 789 C CA . ALA A 1 98 ? 11.446 5.133 13.891 1.00 83.81 98 ALA A CA 1
ATOM 790 C C . ALA A 1 98 ? 12.431 6.221 13.404 1.00 83.81 98 ALA A C 1
ATOM 792 O O . ALA A 1 98 ? 13.312 5.922 12.599 1.00 83.81 98 ALA A O 1
ATOM 793 N N . PRO A 1 99 ? 12.316 7.472 13.887 1.00 85.69 99 PRO A N 1
ATOM 794 C CA . PRO A 1 99 ? 11.388 7.961 14.915 1.00 85.69 99 PRO A CA 1
ATOM 795 C C . PRO A 1 99 ? 10.033 8.470 14.380 1.00 85.69 99 PRO A C 1
ATOM 797 O O . PRO A 1 99 ? 9.191 8.891 15.173 1.00 85.69 99 PRO A O 1
ATOM 800 N N . PHE A 1 100 ? 9.799 8.447 13.065 1.00 85.50 100 PHE A N 1
ATOM 801 C CA . PHE A 1 100 ? 8.645 9.101 12.432 1.00 85.50 100 PHE A CA 1
ATOM 802 C C . PHE A 1 100 ? 7.293 8.478 12.811 1.00 85.50 100 PHE A C 1
ATOM 804 O O . PHE A 1 100 ? 6.309 9.208 12.941 1.00 85.50 100 PHE A O 1
ATOM 811 N N . ASN A 1 101 ? 7.258 7.158 13.046 1.00 89.56 101 ASN A N 1
ATOM 812 C CA . ASN A 1 101 ? 6.085 6.403 13.515 1.00 89.56 101 ASN A CA 1
ATOM 813 C C . ASN A 1 101 ? 4.776 6.736 12.754 1.00 89.56 101 ASN A C 1
ATOM 815 O O . ASN A 1 101 ? 3.702 6.841 13.359 1.00 89.56 101 ASN A O 1
ATOM 819 N N . LEU A 1 102 ? 4.861 6.962 11.437 1.00 95.75 102 LEU A N 1
ATOM 820 C CA . LEU A 1 102 ? 3.715 7.315 10.592 1.00 95.75 102 LEU A CA 1
ATOM 821 C C . LEU A 1 102 ? 2.640 6.219 10.624 1.00 95.75 102 LEU A C 1
ATOM 823 O O . LEU A 1 102 ? 1.448 6.522 10.665 1.00 95.75 102 LEU A O 1
ATOM 827 N N . GLU A 1 103 ? 3.057 4.957 10.725 1.00 96.94 103 GLU A N 1
ATOM 828 C CA . GLU A 1 103 ? 2.174 3.797 10.801 1.00 96.94 103 GLU A CA 1
ATOM 829 C C . GLU A 1 103 ? 1.226 3.891 11.999 1.00 96.94 103 GLU A C 1
ATOM 831 O O . GLU A 1 103 ? 0.038 3.612 11.876 1.00 96.94 103 GLU A O 1
ATOM 836 N N . LYS A 1 104 ? 1.700 4.396 13.145 1.00 97.06 104 LYS A N 1
ATOM 837 C CA . LYS A 1 104 ? 0.866 4.556 14.347 1.00 97.06 104 LYS A CA 1
ATOM 838 C C . LYS A 1 104 ? -0.205 5.623 14.163 1.00 97.06 104 LYS A C 1
ATOM 840 O O . LYS A 1 104 ? -1.306 5.476 14.695 1.00 97.06 104 LYS A O 1
ATOM 845 N N . LYS A 1 105 ? 0.102 6.694 13.423 1.00 97.19 105 LYS A N 1
ATOM 846 C CA . LYS A 1 105 ? -0.873 7.748 13.101 1.00 97.19 105 LYS A CA 1
ATOM 847 C C . LYS A 1 105 ? -1.968 7.203 12.188 1.00 97.19 105 LYS A C 1
ATOM 849 O O . LYS A 1 105 ? -3.138 7.456 12.447 1.00 97.19 105 LYS A O 1
ATOM 854 N N . ILE A 1 106 ? -1.588 6.409 11.188 1.00 98.25 106 ILE A N 1
ATOM 855 C CA . ILE A 1 106 ? -2.525 5.745 10.275 1.00 98.25 106 ILE A CA 1
ATOM 856 C C . ILE A 1 106 ? -3.412 4.748 11.030 1.00 98.25 106 ILE A C 1
ATOM 858 O O . ILE A 1 106 ? -4.629 4.824 10.910 1.00 98.25 106 ILE A O 1
ATOM 862 N N . VAL A 1 107 ? -2.833 3.880 11.870 1.00 98.50 107 VAL A N 1
ATOM 863 C CA . VAL A 1 107 ? -3.594 2.943 12.723 1.00 98.50 107 VAL A CA 1
ATOM 864 C C . VAL A 1 107 ? -4.590 3.689 13.612 1.00 98.50 107 VAL A C 1
ATOM 866 O O . VAL A 1 107 ? -5.740 3.278 13.747 1.00 98.50 107 VAL A O 1
ATOM 869 N N . SER A 1 108 ? -4.161 4.799 14.218 1.00 98.31 108 SER A N 1
ATOM 870 C CA . SER A 1 108 ? -5.025 5.598 15.092 1.00 98.31 108 SER A CA 1
ATOM 871 C C . SER A 1 108 ? -6.194 6.213 14.325 1.00 98.31 108 SER A C 1
ATOM 873 O O . SER A 1 108 ? -7.313 6.191 14.826 1.00 98.31 108 SER A O 1
ATOM 875 N N . GLU A 1 109 ? -5.956 6.727 13.115 1.00 98.44 109 GLU A N 1
ATOM 876 C CA . GLU A 1 109 ? -7.019 7.273 12.268 1.00 98.44 109 GLU A CA 1
ATOM 877 C C . GLU A 1 109 ? -7.971 6.169 11.785 1.00 98.44 109 GLU A C 1
ATOM 879 O O . GLU A 1 109 ? -9.176 6.332 11.915 1.00 98.44 109 GLU A O 1
ATOM 884 N N . LEU A 1 110 ? -7.475 5.013 11.329 1.00 98.44 110 LEU A N 1
ATOM 885 C CA . LEU A 1 110 ? -8.319 3.866 10.953 1.00 98.44 110 LEU A CA 1
ATOM 886 C C . LEU A 1 110 ? -9.247 3.435 12.099 1.00 98.44 110 LEU A C 1
ATOM 888 O O . LEU A 1 110 ? -10.441 3.217 11.889 1.00 98.44 110 LEU A O 1
ATOM 892 N N . LYS A 1 111 ? -8.735 3.430 13.334 1.00 98.31 111 LYS A N 1
ATOM 893 C CA . LYS A 1 111 ? -9.527 3.126 14.529 1.00 98.31 111 LYS A CA 1
ATOM 894 C C . LYS A 1 111 ? -10.658 4.134 14.775 1.00 98.31 111 LYS A C 1
ATOM 896 O O . LYS A 1 111 ? -11.709 3.739 15.274 1.00 98.31 111 LYS A O 1
ATOM 901 N N . VAL A 1 112 ? -10.486 5.411 14.415 1.00 98.31 112 VAL A N 1
ATOM 902 C CA . VAL A 1 112 ? -11.564 6.423 14.486 1.00 98.31 112 VAL A CA 1
ATOM 903 C C . VAL A 1 112 ? -12.728 6.062 13.556 1.00 98.31 112 VAL A C 1
ATOM 905 O O . VAL A 1 112 ? -13.876 6.343 13.892 1.00 98.31 112 VAL A O 1
ATOM 908 N N . HIS A 1 113 ? -12.455 5.387 12.435 1.00 97.56 113 HIS A N 1
ATOM 909 C CA . HIS A 1 113 ? -13.472 4.879 11.501 1.00 97.56 113 HIS A CA 1
ATOM 910 C C . HIS A 1 113 ? -13.967 3.466 11.852 1.00 97.56 113 HIS A C 1
ATOM 912 O O . HIS A 1 113 ? -14.683 2.860 11.062 1.00 97.56 113 HIS A O 1
ATOM 918 N N . GLY A 1 114 ? -13.603 2.929 13.023 1.00 97.69 114 GLY A N 1
ATOM 919 C CA . GLY A 1 114 ? -14.001 1.584 13.448 1.00 97.69 114 GLY A CA 1
ATOM 920 C C . GLY A 1 114 ? -13.303 0.455 12.686 1.00 97.69 114 GLY A C 1
ATOM 921 O O . GLY A 1 114 ? -13.794 -0.669 12.690 1.00 97.69 114 GLY A O 1
ATOM 922 N N . VAL A 1 115 ? -12.175 0.744 12.032 1.00 98.19 115 VAL A N 1
ATOM 923 C CA . VAL A 1 115 ? -11.413 -0.228 11.245 1.00 98.19 115 VAL A CA 1
ATOM 924 C C . VAL A 1 115 ? -10.244 -0.768 12.061 1.00 98.19 115 VAL A C 1
ATOM 926 O O . VAL A 1 115 ? -9.414 -0.006 12.565 1.00 98.19 115 VAL A O 1
ATOM 929 N N . GLU A 1 116 ? -10.158 -2.093 12.160 1.00 97.94 116 GLU A N 1
ATOM 930 C CA . GLU A 1 116 ? -9.015 -2.784 12.755 1.00 97.94 116 GLU A CA 1
ATOM 931 C C . GLU A 1 116 ? -7.966 -3.133 11.694 1.00 97.94 116 GLU A C 1
ATOM 933 O O . GLU A 1 116 ? -8.284 -3.506 10.565 1.00 97.94 116 GLU A O 1
ATOM 938 N N . VAL A 1 117 ? -6.692 -3.011 12.067 1.00 98.44 117 VAL A N 1
ATOM 939 C CA . VAL A 1 117 ? -5.559 -3.355 11.203 1.00 98.44 117 VAL A CA 1
ATOM 940 C C . VAL A 1 117 ? -5.145 -4.793 11.487 1.00 98.44 117 VAL A C 1
ATOM 942 O O . VAL A 1 117 ? -4.755 -5.106 12.612 1.00 98.44 117 VAL A O 1
ATOM 945 N N . SER A 1 118 ? -5.195 -5.658 10.472 1.00 98.19 118 SER A N 1
ATOM 946 C CA . SER A 1 118 ? -4.856 -7.079 10.608 1.00 98.19 118 SER A CA 1
ATOM 947 C C . SER A 1 118 ? -3.349 -7.317 10.698 1.00 98.19 118 SER A C 1
ATOM 949 O O . SER A 1 118 ? -2.913 -8.269 11.344 1.00 98.19 118 SER A O 1
ATOM 951 N N . LYS A 1 119 ? -2.536 -6.457 10.070 1.00 98.19 119 LYS A N 1
ATOM 952 C CA . LYS A 1 119 ? -1.075 -6.604 10.021 1.00 98.19 119 LYS A CA 1
ATOM 953 C C . LYS A 1 119 ? -0.365 -5.257 9.932 1.00 98.19 119 LYS A C 1
ATOM 955 O O . LYS A 1 119 ? -0.783 -4.373 9.191 1.00 98.19 119 LYS A O 1
ATOM 960 N N . VAL A 1 120 ? 0.758 -5.133 10.642 1.00 97.75 120 VAL A N 1
ATOM 961 C CA . VAL A 1 120 ? 1.714 -4.024 10.498 1.00 97.75 120 VAL A CA 1
ATOM 962 C C . VAL A 1 120 ? 3.117 -4.609 10.336 1.00 97.75 120 VAL A C 1
ATOM 964 O O . VAL A 1 120 ? 3.682 -5.138 11.292 1.00 97.75 120 VAL A O 1
ATOM 967 N N . ALA A 1 121 ? 3.683 -4.515 9.136 1.00 96.62 121 ALA A N 1
ATOM 968 C CA . ALA A 1 121 ? 5.025 -4.986 8.804 1.00 96.62 121 ALA A CA 1
ATOM 969 C C . ALA A 1 121 ? 5.982 -3.796 8.638 1.00 96.62 121 ALA A C 1
ATOM 971 O O . ALA A 1 121 ? 6.041 -3.177 7.577 1.00 96.62 121 ALA A O 1
ATOM 972 N N . ARG A 1 122 ? 6.723 -3.466 9.701 1.00 95.38 122 ARG A N 1
ATOM 973 C CA . ARG A 1 122 ? 7.670 -2.337 9.711 1.00 95.38 122 ARG A CA 1
ATOM 974 C C . ARG A 1 122 ? 8.993 -2.684 9.032 1.00 95.38 122 ARG A C 1
ATOM 976 O O . ARG A 1 122 ? 9.353 -3.855 8.948 1.00 95.38 122 ARG A O 1
ATOM 983 N N . ASN A 1 123 ? 9.728 -1.653 8.621 1.00 94.12 123 ASN A N 1
ATOM 984 C CA . ASN A 1 123 ? 11.108 -1.803 8.159 1.00 94.12 123 ASN A CA 1
ATOM 985 C C . ASN A 1 123 ? 12.011 -2.267 9.307 1.00 94.12 123 ASN A C 1
ATOM 987 O O . ASN A 1 123 ? 11.884 -1.788 10.438 1.00 94.12 123 ASN A O 1
ATOM 991 N N . GLU A 1 124 ? 12.915 -3.202 9.014 1.00 89.19 124 GLU A N 1
ATOM 992 C CA . GLU A 1 124 ? 13.808 -3.803 10.012 1.00 89.19 124 GLU A CA 1
ATOM 993 C C . GLU A 1 124 ? 14.953 -2.860 10.390 1.00 89.19 124 GLU A C 1
ATOM 995 O O . GLU A 1 124 ? 15.339 -2.769 11.556 1.00 89.19 124 GLU A O 1
ATOM 1000 N N . THR A 1 125 ? 15.480 -2.132 9.405 1.00 89.06 125 THR A N 1
ATOM 1001 C CA . THR A 1 125 ? 1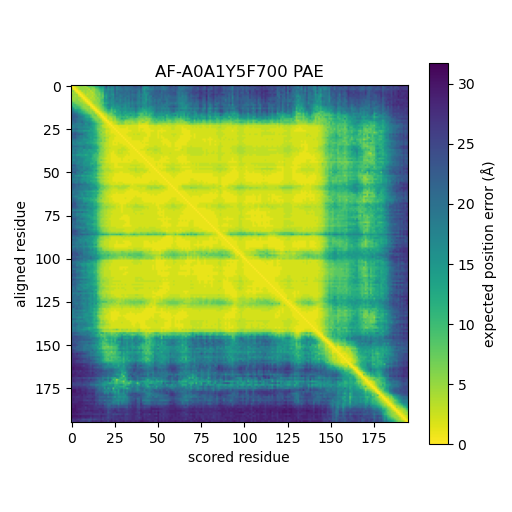6.616 -1.217 9.556 1.00 89.06 125 THR A CA 1
ATOM 1002 C C . THR A 1 125 ? 16.322 0.13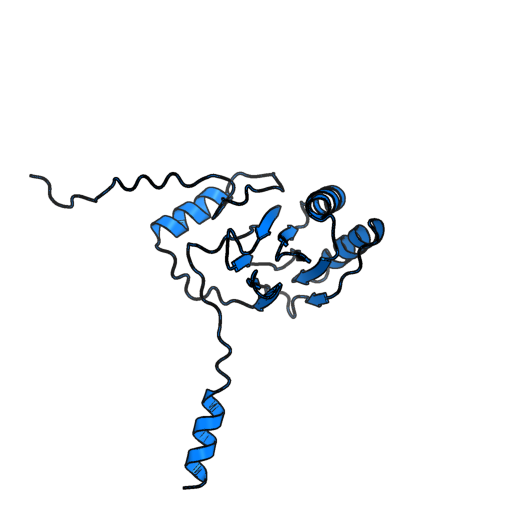8 8.919 1.00 89.06 125 THR A C 1
ATOM 1004 O O . THR A 1 125 ? 15.361 0.292 8.161 1.00 89.06 125 THR A O 1
ATOM 1007 N N . SER A 1 126 ? 17.160 1.138 9.212 1.00 84.88 126 SER A N 1
ATOM 1008 C CA . SER A 1 126 ? 17.017 2.480 8.635 1.00 84.88 126 SER A CA 1
ATOM 1009 C C . SER A 1 126 ? 17.240 2.555 7.136 1.00 84.88 126 SER A C 1
ATOM 1011 O O . SER A 1 126 ? 16.737 3.466 6.485 1.00 84.88 126 SER A O 1
ATOM 1013 N N . ASP A 1 127 ? 17.992 1.595 6.616 1.00 86.00 127 ASP A N 1
ATOM 1014 C CA . ASP A 1 127 ? 18.417 1.573 5.224 1.00 86.00 127 ASP A CA 1
ATOM 1015 C C . ASP A 1 127 ? 17.554 0.595 4.412 1.00 86.00 127 ASP A C 1
ATOM 1017 O O . ASP A 1 127 ? 17.698 0.490 3.196 1.00 86.00 127 ASP A O 1
ATOM 1021 N N . SER A 1 128 ? 16.635 -0.112 5.081 1.00 89.06 128 SER A N 1
ATOM 1022 C CA . SER A 1 128 ? 15.670 -1.000 4.441 1.00 89.06 128 SER A CA 1
ATOM 1023 C C . SER A 1 128 ? 14.421 -0.239 4.000 1.00 89.06 128 SER A C 1
ATOM 1025 O O . SER A 1 128 ? 13.854 0.550 4.759 1.00 89.06 128 SER A O 1
ATOM 1027 N N . SER A 1 129 ? 13.969 -0.520 2.781 1.00 92.06 129 SER A N 1
ATOM 1028 C CA . SER A 1 129 ? 12.633 -0.181 2.295 1.00 92.06 129 SER A CA 1
ATOM 1029 C C . SER A 1 129 ? 11.809 -1.440 2.108 1.00 92.06 129 SER A C 1
ATOM 1031 O O . SER A 1 129 ? 12.329 -2.492 1.735 1.00 92.06 129 SER A O 1
ATOM 1033 N N . LYS A 1 130 ? 10.497 -1.306 2.289 1.00 93.38 130 LYS A N 1
ATOM 1034 C CA . LYS A 1 130 ? 9.534 -2.278 1.782 1.00 93.38 130 LYS A CA 1
ATOM 1035 C C . LYS A 1 130 ? 9.219 -1.959 0.321 1.00 93.38 130 LYS A C 1
ATOM 1037 O O . LYS A 1 130 ? 8.879 -0.823 -0.008 1.00 93.38 130 LYS A O 1
ATOM 1042 N N . ASN A 1 131 ? 9.317 -2.980 -0.519 1.00 93.88 131 ASN A N 1
ATOM 1043 C CA . ASN A 1 131 ? 8.828 -2.993 -1.890 1.00 93.88 131 ASN A CA 1
ATOM 1044 C C . ASN A 1 131 ? 7.810 -4.121 -1.945 1.00 93.88 131 ASN A C 1
ATOM 1046 O O . ASN A 1 131 ? 8.177 -5.270 -1.710 1.00 93.88 131 ASN A O 1
ATOM 1050 N N . ILE A 1 132 ? 6.541 -3.793 -2.150 1.00 95.31 132 ILE A N 1
ATOM 1051 C CA . ILE A 1 132 ? 5.457 -4.764 -2.026 1.00 95.31 132 ILE A CA 1
ATOM 1052 C C . ILE A 1 132 ? 4.628 -4.820 -3.296 1.00 95.31 132 ILE A C 1
ATOM 1054 O O . ILE A 1 132 ? 4.408 -3.800 -3.953 1.00 95.31 132 ILE A O 1
ATOM 1058 N N . THR A 1 133 ? 4.116 -6.008 -3.572 1.00 95.88 133 THR A N 1
ATOM 1059 C CA . THR A 1 133 ? 3.129 -6.252 -4.615 1.00 95.88 133 THR A CA 1
ATOM 1060 C C . THR A 1 133 ? 1.963 -7.015 -4.002 1.00 95.88 133 THR A C 1
ATOM 1062 O O . THR A 1 133 ? 2.147 -7.917 -3.186 1.00 95.88 133 THR A O 1
ATOM 1065 N N . LEU A 1 134 ? 0.756 -6.600 -4.364 1.00 96.88 134 LEU A N 1
ATOM 1066 C CA . LEU A 1 134 ? -0.506 -7.226 -4.006 1.00 96.88 134 LEU A CA 1
ATOM 1067 C C . LEU A 1 134 ? -0.965 -8.101 -5.173 1.00 96.88 134 LEU A C 1
ATOM 1069 O O . LEU A 1 134 ? -1.153 -7.576 -6.269 1.00 96.88 134 LEU A O 1
ATOM 1073 N N . ASP A 1 135 ? -1.185 -9.391 -4.925 1.00 96.62 135 ASP A N 1
ATOM 1074 C CA . ASP A 1 135 ? -1.949 -10.265 -5.821 1.00 96.62 135 ASP A CA 1
ATOM 1075 C C . ASP A 1 135 ? -3.438 -9.944 -5.675 1.00 96.62 135 ASP A C 1
ATOM 1077 O O . ASP A 1 135 ? -3.993 -10.067 -4.583 1.00 96.62 135 ASP A O 1
ATOM 1081 N N . LEU A 1 136 ? -4.114 -9.530 -6.744 1.00 96.56 136 LEU A N 1
ATOM 1082 C CA . LEU A 1 136 ? -5.543 -9.221 -6.680 1.00 96.56 136 LEU A CA 1
ATOM 1083 C C . LEU A 1 136 ? -6.415 -10.481 -6.688 1.00 96.56 136 LEU A C 1
ATOM 1085 O O . LEU A 1 136 ? -7.523 -10.449 -6.148 1.00 96.56 136 LEU A O 1
ATOM 1089 N N . ASN A 1 137 ? -5.915 -11.603 -7.208 1.00 96.25 137 ASN A N 1
ATOM 1090 C CA . ASN A 1 137 ? -6.627 -12.879 -7.214 1.00 96.25 137 ASN A CA 1
ATOM 1091 C C . ASN A 1 137 ? -6.724 -13.478 -5.806 1.00 96.25 137 ASN A C 1
ATOM 1093 O O . ASN A 1 137 ? -7.771 -14.016 -5.443 1.00 96.25 137 ASN A O 1
ATOM 1097 N N . THR A 1 138 ? -5.651 -13.394 -5.013 1.00 96.81 138 THR A N 1
ATOM 1098 C CA . THR A 1 138 ? -5.608 -13.987 -3.659 1.00 96.81 138 THR A CA 1
ATOM 1099 C C . THR A 1 138 ? -5.716 -12.955 -2.537 1.00 96.81 138 THR A C 1
ATOM 1101 O O . THR A 1 138 ? -6.123 -13.270 -1.417 1.00 96.81 138 THR A O 1
ATOM 1104 N N . GLY A 1 139 ? -5.358 -11.707 -2.830 1.00 96.75 139 GLY A N 1
ATOM 1105 C CA . GLY A 1 139 ? -5.158 -10.640 -1.861 1.00 96.75 139 GLY A CA 1
ATOM 1106 C C . GLY A 1 139 ? -3.807 -10.706 -1.141 1.00 96.75 139 GLY A C 1
ATOM 1107 O O . GLY A 1 139 ? -3.544 -9.874 -0.265 1.00 96.75 139 GLY A O 1
ATOM 1108 N N . ASP A 1 140 ? -2.955 -11.684 -1.428 1.00 97.19 140 ASP A N 1
ATOM 1109 C CA . ASP A 1 140 ? -1.684 -11.820 -0.724 1.00 97.19 140 ASP A CA 1
ATOM 1110 C C . ASP A 1 140 ? -0.723 -10.691 -1.091 1.00 97.19 140 ASP A C 1
ATOM 1112 O O . ASP A 1 140 ? -0.662 -10.234 -2.232 1.00 97.19 140 ASP A O 1
ATOM 1116 N N . VAL A 1 141 ? 0.050 -10.246 -0.101 1.00 96.56 141 VAL A N 1
ATOM 1117 C CA . VAL A 1 141 ? 1.091 -9.235 -0.288 1.00 96.56 141 VAL A CA 1
ATOM 1118 C C . VAL A 1 141 ? 2.450 -9.902 -0.154 1.00 96.56 141 VAL A C 1
ATOM 1120 O O . VAL A 1 141 ? 2.748 -10.508 0.880 1.00 96.56 141 VAL A O 1
ATOM 1123 N N . PHE A 1 142 ? 3.282 -9.754 -1.178 1.00 93.62 142 PHE A N 1
ATOM 1124 C CA . PHE A 1 142 ? 4.641 -10.282 -1.220 1.00 93.62 142 PHE A CA 1
ATOM 1125 C C . PHE A 1 142 ? 5.663 -9.160 -1.402 1.00 93.62 142 PHE A C 1
ATOM 1127 O O . PHE A 1 142 ? 5.381 -8.132 -2.019 1.00 93.62 142 PHE A O 1
ATOM 1134 N N . ASP A 1 143 ? 6.851 -9.361 -0.828 1.00 89.38 143 ASP A N 1
ATOM 1135 C CA . ASP A 1 143 ? 7.991 -8.483 -1.074 1.00 89.38 143 ASP A CA 1
ATOM 1136 C C . ASP A 1 143 ? 8.488 -8.737 -2.518 1.00 89.38 143 ASP A C 1
ATOM 1138 O O . ASP A 1 143 ? 8.597 -9.894 -2.938 1.00 89.38 143 ASP A O 1
ATOM 1142 N N . TYR A 1 144 ? 8.779 -7.682 -3.283 1.00 81.94 144 TYR A N 1
ATOM 1143 C CA . TYR A 1 144 ? 9.330 -7.798 -4.640 1.00 81.94 144 TYR A CA 1
ATOM 1144 C C . TYR A 1 144 ? 10.681 -7.092 -4.765 1.00 81.94 144 TYR A C 1
ATOM 1146 O O . TYR A 1 144 ? 10.975 -6.133 -4.048 1.00 81.94 144 TYR A O 1
ATOM 1154 N N . ASP A 1 145 ? 11.516 -7.587 -5.675 1.00 71.19 145 ASP A N 1
ATOM 1155 C CA . ASP A 1 145 ? 12.881 -7.103 -5.851 1.00 71.19 145 ASP A CA 1
ATOM 1156 C C . ASP A 1 145 ? 13.003 -6.258 -7.130 1.00 71.19 145 ASP A C 1
ATOM 1158 O O . ASP A 1 145 ? 12.710 -6.725 -8.231 1.00 71.19 145 ASP A O 1
ATOM 1162 N N . GLU A 1 146 ? 13.432 -5.000 -6.995 1.00 63.47 146 GLU A N 1
ATOM 1163 C CA . GLU A 1 146 ? 13.518 -4.036 -8.105 1.00 63.47 146 GLU A CA 1
ATOM 1164 C C . GLU A 1 146 ? 14.862 -4.117 -8.861 1.00 63.47 146 GLU A C 1
ATOM 1166 O O . GLU A 1 146 ? 15.106 -3.335 -9.782 1.00 63.47 146 GLU A O 1
ATOM 1171 N N . ILE A 1 147 ? 15.763 -5.046 -8.495 1.00 57.72 147 ILE A N 1
ATOM 1172 C CA . ILE A 1 147 ? 17.149 -5.089 -9.012 1.00 57.72 147 ILE A CA 1
ATOM 1173 C C . ILE A 1 147 ? 17.217 -5.110 -10.552 1.00 57.72 147 ILE A C 1
ATOM 1175 O O . ILE A 1 147 ? 18.176 -4.586 -11.124 1.00 57.72 147 ILE A O 1
ATOM 1179 N N . ILE A 1 148 ? 16.207 -5.652 -11.245 1.00 55.47 148 ILE A N 1
ATOM 1180 C CA . ILE A 1 148 ? 16.136 -5.652 -12.713 1.00 55.47 148 ILE A CA 1
ATOM 1181 C C . ILE A 1 148 ? 14.703 -5.345 -13.163 1.00 55.47 148 ILE A C 1
ATOM 1183 O O . ILE A 1 148 ? 13.896 -6.249 -13.361 1.00 55.47 148 ILE A O 1
ATOM 1187 N N . SER A 1 149 ? 14.384 -4.063 -13.367 1.00 54.72 149 SER A N 1
ATOM 1188 C CA . SER A 1 149 ? 13.150 -3.698 -14.073 1.00 54.72 149 SER A CA 1
ATOM 1189 C C . SER A 1 149 ? 13.227 -4.220 -15.510 1.00 54.72 149 SER A C 1
ATOM 1191 O O . SER A 1 149 ? 14.102 -3.814 -16.280 1.00 54.72 149 SER A O 1
ATOM 1193 N N . SER A 1 150 ? 12.317 -5.127 -15.873 1.00 56.53 150 SER A N 1
ATOM 1194 C CA . SER A 1 150 ? 12.171 -5.625 -17.249 1.00 56.53 150 SER A CA 1
ATOM 1195 C C . SER A 1 150 ? 11.522 -4.587 -18.178 1.00 56.53 150 SER A C 1
ATOM 1197 O O . SER A 1 150 ? 11.442 -4.779 -19.393 1.00 56.53 150 SER A O 1
ATOM 1199 N N . THR A 1 151 ? 11.082 -3.460 -17.609 1.00 58.94 151 THR A N 1
ATOM 1200 C CA . THR A 1 151 ? 10.392 -2.385 -18.310 1.00 58.94 151 THR A CA 1
ATOM 1201 C C . THR A 1 151 ? 11.331 -1.703 -19.321 1.00 58.94 151 THR A C 1
ATOM 1203 O O . THR A 1 151 ? 12.366 -1.153 -18.929 1.00 58.94 151 THR A O 1
ATOM 1206 N N . PRO A 1 152 ? 10.973 -1.668 -20.622 1.00 58.47 152 PRO A N 1
ATOM 1207 C CA . PRO A 1 152 ? 11.732 -0.955 -21.649 1.00 58.47 152 PRO A CA 1
ATOM 1208 C C . PRO A 1 152 ? 12.043 0.502 -21.266 1.00 58.47 152 PRO A C 1
ATOM 1210 O O . PRO A 1 152 ? 11.212 1.191 -20.670 1.00 58.47 152 PRO A O 1
ATOM 1213 N N . TYR A 1 153 ? 13.232 1.000 -21.633 1.00 61.31 153 TYR A N 1
ATOM 1214 C CA . TYR A 1 153 ? 13.730 2.325 -21.220 1.00 61.31 153 TYR A CA 1
ATOM 1215 C C . TYR A 1 153 ? 12.763 3.478 -21.546 1.00 61.31 153 TYR A C 1
ATOM 1217 O O . TYR A 1 153 ? 12.580 4.376 -20.727 1.00 61.31 153 TYR A O 1
ATOM 1225 N N . ASN A 1 154 ? 12.089 3.426 -22.698 1.00 59.81 154 ASN A N 1
ATOM 1226 C CA . ASN A 1 154 ? 11.073 4.403 -23.103 1.00 59.81 154 ASN A CA 1
ATOM 1227 C C . ASN A 1 154 ? 9.838 4.398 -22.179 1.00 59.81 154 ASN A C 1
ATOM 1229 O O . ASN A 1 154 ? 9.333 5.461 -21.822 1.00 59.81 154 ASN A O 1
ATOM 1233 N N . LYS A 1 155 ? 9.387 3.224 -21.718 1.00 62.00 155 LYS A N 1
ATOM 1234 C CA . LYS A 1 155 ? 8.306 3.105 -20.725 1.00 62.00 155 LYS A CA 1
ATOM 1235 C C . LYS A 1 155 ? 8.768 3.563 -19.335 1.00 62.00 155 LYS A C 1
ATOM 1237 O O . LYS A 1 155 ? 8.004 4.219 -18.627 1.00 62.00 155 LYS A O 1
ATOM 1242 N N . ARG A 1 156 ? 10.030 3.298 -18.969 1.00 60.22 156 ARG A N 1
ATOM 1243 C CA . ARG A 1 156 ? 10.634 3.732 -17.696 1.00 60.22 156 ARG A CA 1
ATOM 1244 C C . ARG A 1 156 ? 10.823 5.249 -17.613 1.00 60.22 156 ARG A C 1
ATOM 1246 O O . ARG A 1 156 ? 10.479 5.830 -16.589 1.00 60.22 156 ARG A O 1
ATOM 1253 N N . SER A 1 157 ? 11.325 5.898 -18.668 1.00 57.03 157 SER A N 1
ATOM 1254 C CA . SER A 1 157 ? 11.419 7.368 -18.740 1.00 57.03 157 SER A CA 1
ATOM 1255 C C . SER A 1 157 ? 10.033 7.987 -18.622 1.00 57.03 157 SER A C 1
ATOM 1257 O O . SER A 1 157 ? 9.834 8.843 -17.769 1.00 57.03 157 SER A O 1
ATOM 1259 N N . ALA A 1 158 ? 9.048 7.469 -19.363 1.00 57.69 158 ALA A N 1
ATOM 1260 C CA . ALA A 1 158 ? 7.680 7.944 -19.244 1.00 57.69 158 ALA A CA 1
ATOM 1261 C C . ALA A 1 158 ? 7.155 7.783 -17.806 1.00 57.69 158 ALA A C 1
ATOM 1263 O O . ALA A 1 158 ? 6.493 8.681 -17.304 1.00 57.69 158 ALA A O 1
ATOM 1264 N N . LYS A 1 159 ? 7.449 6.670 -17.121 1.00 57.50 159 LYS A N 1
ATOM 1265 C CA . LYS A 1 159 ? 7.080 6.441 -15.711 1.00 57.50 159 LYS A CA 1
ATOM 1266 C C . LYS A 1 159 ? 7.748 7.458 -14.767 1.00 57.50 159 LYS A C 1
ATOM 1268 O O . LYS A 1 159 ? 7.070 8.017 -13.913 1.00 57.50 159 LYS A O 1
ATOM 1273 N N . MET A 1 160 ? 9.035 7.757 -14.964 1.00 54.19 160 MET A N 1
ATOM 1274 C CA . MET A 1 160 ? 9.809 8.710 -14.151 1.00 54.19 160 MET A CA 1
ATOM 1275 C C . MET A 1 160 ? 9.452 10.181 -14.407 1.00 54.19 160 MET A C 1
ATOM 1277 O O . MET A 1 160 ? 9.362 10.969 -13.467 1.00 54.19 160 MET A O 1
ATOM 1281 N N . ASP A 1 161 ? 9.227 10.576 -15.659 1.00 48.31 161 ASP A N 1
ATOM 1282 C CA . ASP A 1 161 ? 8.893 11.958 -16.023 1.00 48.31 161 ASP A CA 1
ATOM 1283 C C . ASP A 1 161 ? 7.515 12.376 -15.480 1.00 48.31 161 ASP A C 1
ATOM 1285 O O . ASP A 1 161 ? 7.295 13.549 -15.166 1.00 48.31 161 ASP A O 1
ATOM 1289 N N . ARG A 1 162 ? 6.625 11.402 -15.250 1.00 51.91 162 ARG A N 1
ATOM 1290 C CA . ARG A 1 162 ? 5.305 11.597 -14.633 1.00 51.91 162 ARG A CA 1
ATOM 1291 C C . ARG A 1 162 ? 5.343 11.856 -13.115 1.00 51.91 162 ARG A C 1
ATOM 1293 O O . ARG A 1 162 ? 4.366 12.353 -12.563 1.00 51.91 162 ARG A O 1
ATOM 1300 N N . ILE A 1 163 ? 6.472 11.612 -12.440 1.00 50.00 163 ILE A N 1
ATOM 1301 C CA . ILE A 1 163 ? 6.647 11.809 -10.982 1.00 50.00 163 ILE A CA 1
ATOM 1302 C C . ILE A 1 163 ? 6.659 13.298 -10.593 1.00 50.00 163 ILE A C 1
ATOM 1304 O O . ILE A 1 163 ? 6.386 13.661 -9.449 1.00 50.00 163 ILE A O 1
ATOM 1308 N N . LYS A 1 164 ? 6.985 14.202 -11.523 1.00 44.75 164 LYS A N 1
ATOM 1309 C CA . LYS A 1 164 ? 7.433 15.550 -11.144 1.00 44.75 164 LYS A CA 1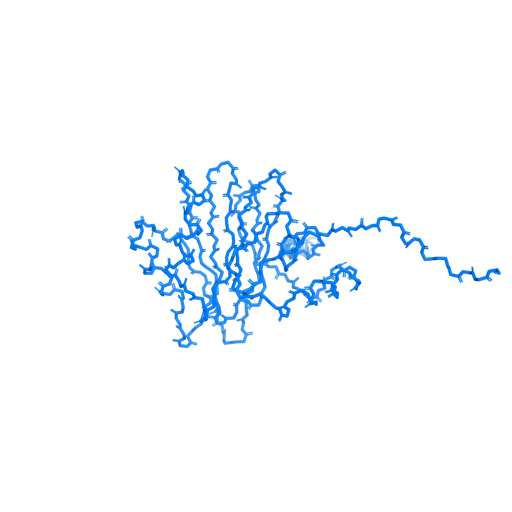
ATOM 1310 C C . LYS A 1 164 ? 6.351 16.531 -10.664 1.00 44.75 164 LYS A C 1
ATOM 1312 O O . LYS A 1 164 ? 6.744 17.569 -10.136 1.00 44.75 164 LYS A O 1
ATOM 1317 N N . PHE A 1 165 ? 5.037 16.275 -10.785 1.00 42.72 165 PHE A N 1
ATOM 1318 C CA . PHE A 1 165 ? 4.064 17.387 -10.663 1.00 42.72 165 PHE A CA 1
ATOM 1319 C C . PHE A 1 165 ? 2.704 17.151 -9.973 1.00 42.72 165 PHE A C 1
ATOM 1321 O O . PHE A 1 165 ? 1.858 18.046 -10.014 1.00 42.72 165 PHE A O 1
ATOM 1328 N N . SER A 1 166 ? 2.465 16.051 -9.255 1.00 42.22 166 SER A N 1
ATOM 1329 C CA . SER A 1 166 ? 1.149 15.819 -8.627 1.00 42.22 166 SER A CA 1
ATOM 1330 C C . SER A 1 166 ? 1.143 16.023 -7.100 1.00 42.22 166 SER A C 1
ATOM 1332 O O . SER A 1 166 ? 1.872 15.373 -6.361 1.00 42.22 166 SER A O 1
ATOM 1334 N N . ARG A 1 167 ? 0.285 16.931 -6.599 1.00 50.91 167 ARG A N 1
ATOM 1335 C CA . ARG A 1 167 ? -0.090 17.061 -5.165 1.00 50.91 167 ARG A CA 1
ATOM 1336 C C . ARG A 1 167 ? -1.364 16.268 -4.815 1.00 50.91 167 ARG A C 1
ATOM 1338 O O . ARG A 1 167 ? -1.966 16.518 -3.770 1.00 50.91 167 ARG A O 1
ATOM 1345 N N . ARG A 1 168 ? -1.863 15.418 -5.717 1.00 51.38 168 ARG A N 1
ATOM 1346 C CA . ARG A 1 168 ? -3.180 14.777 -5.588 1.00 51.38 168 ARG A CA 1
ATOM 1347 C C . ARG A 1 168 ? -3.041 13.364 -5.040 1.00 51.38 168 ARG A C 1
ATOM 1349 O O . ARG A 1 168 ? -2.153 12.640 -5.459 1.00 51.38 168 ARG A O 1
ATOM 1356 N N . LEU A 1 169 ? -3.958 13.005 -4.139 1.00 52.16 169 LEU A N 1
ATOM 1357 C CA . LEU A 1 169 ? -3.985 11.695 -3.496 1.00 52.16 169 LEU A CA 1
ATOM 1358 C C . LEU A 1 169 ? -4.563 10.588 -4.389 1.00 52.16 169 LEU A C 1
ATOM 1360 O O . LEU A 1 169 ? -4.154 9.442 -4.291 1.00 52.16 169 LEU A O 1
ATOM 1364 N N . SER A 1 170 ? -5.529 10.928 -5.242 1.00 50.69 170 SER A N 1
ATOM 1365 C CA . SER A 1 170 ? -6.335 9.967 -6.003 1.00 50.69 170 SER A CA 1
ATOM 1366 C C . SER A 1 170 ? -5.830 9.791 -7.435 1.00 50.69 170 SER A C 1
ATOM 1368 O O . SER A 1 170 ? -5.518 10.786 -8.100 1.00 50.69 170 SER A O 1
ATOM 1370 N N . ARG A 1 171 ? -5.795 8.535 -7.904 1.00 63.66 171 ARG A N 1
ATOM 1371 C CA . ARG A 1 171 ? -5.510 8.153 -9.295 1.00 63.66 171 ARG A CA 1
ATOM 1372 C C . ARG A 1 171 ? -6.700 7.472 -9.953 1.00 63.66 171 ARG A C 1
ATOM 1374 O O . ARG A 1 171 ? -7.503 6.824 -9.290 1.00 63.66 171 ARG A O 1
ATOM 1381 N N . HIS A 1 172 ? -6.749 7.582 -11.278 1.00 58.97 172 HIS A N 1
ATOM 1382 C CA . HIS A 1 172 ? -7.623 6.758 -12.101 1.00 58.97 172 HIS A CA 1
ATOM 1383 C C . HIS A 1 172 ? -7.083 5.322 -12.171 1.00 58.97 172 HIS A C 1
ATOM 1385 O O . HIS A 1 172 ? -5.875 5.111 -12.279 1.00 58.97 172 HIS A O 1
ATOM 1391 N N . GLU A 1 173 ? -7.982 4.349 -12.137 1.00 56.81 173 GLU A N 1
ATOM 1392 C CA . GLU A 1 173 ? -7.720 2.901 -12.161 1.00 56.81 173 GLU A CA 1
ATOM 1393 C C . GLU A 1 173 ? -6.988 2.397 -13.418 1.00 56.81 173 GLU A C 1
ATOM 1395 O O . GLU A 1 173 ? -6.191 1.464 -13.347 1.00 56.81 173 GLU A O 1
ATOM 1400 N N . ASP A 1 174 ? -7.183 3.071 -14.551 1.00 55.94 174 ASP A N 1
ATOM 1401 C CA . ASP A 1 174 ? -6.498 2.766 -15.818 1.00 55.94 174 ASP A CA 1
ATOM 1402 C C . ASP A 1 174 ? -5.058 3.321 -15.879 1.00 55.94 174 ASP A C 1
ATOM 1404 O O . ASP A 1 174 ? -4.356 3.190 -16.883 1.00 55.94 174 ASP A O 1
ATOM 1408 N N . SER A 1 175 ? -4.599 4.004 -14.827 1.00 50.78 175 SER A N 1
ATOM 1409 C CA . SER A 1 175 ? -3.290 4.652 -14.814 1.00 50.78 175 SER A CA 1
ATOM 1410 C C . SER A 1 175 ? -2.182 3.676 -14.412 1.00 50.78 175 SER A C 1
ATOM 1412 O O . SER A 1 175 ? -1.998 3.382 -13.234 1.00 50.78 175 SER A O 1
ATOM 1414 N N . VAL A 1 176 ? -1.352 3.283 -15.381 1.00 53.59 176 VAL A N 1
ATOM 1415 C CA . VAL A 1 176 ? -0.155 2.438 -15.179 1.00 53.59 176 VAL A CA 1
ATOM 1416 C C . VAL A 1 176 ? 0.964 3.168 -14.402 1.00 53.59 176 VAL A C 1
ATOM 1418 O O . VAL A 1 176 ? 1.761 2.555 -13.699 1.00 53.59 176 VAL A O 1
ATOM 1421 N N . GLY A 1 177 ? 1.006 4.506 -14.452 1.00 49.72 177 GLY A N 1
ATOM 1422 C CA . GLY A 1 177 ? 1.979 5.346 -13.736 1.00 49.72 177 GLY A CA 1
ATOM 1423 C C . GLY A 1 177 ? 1.601 6.834 -13.782 1.00 49.72 177 GLY A C 1
ATOM 1424 O O . GLY A 1 177 ? 1.198 7.314 -14.840 1.00 49.72 177 GLY A O 1
ATOM 1425 N N . GLY A 1 178 ? 1.729 7.547 -12.656 1.00 50.81 178 GLY A N 1
ATOM 1426 C CA . GLY A 1 178 ? 1.691 9.011 -12.534 1.00 50.81 178 GLY A CA 1
ATOM 1427 C C . GLY A 1 178 ? 0.474 9.763 -13.098 1.00 50.81 178 GLY A C 1
ATOM 1428 O O . GLY A 1 178 ? 0.631 10.863 -13.617 1.00 50.81 178 GLY A O 1
ATOM 1429 N N . GLY A 1 179 ? -0.736 9.209 -12.981 1.00 43.69 179 GLY A N 1
ATOM 1430 C CA . GLY A 1 179 ? -1.982 9.992 -13.015 1.00 43.69 179 GLY A CA 1
ATOM 1431 C C . GLY A 1 179 ? -2.683 10.191 -14.365 1.00 43.69 179 GLY A C 1
ATOM 1432 O O . GLY A 1 179 ? -3.864 10.519 -14.334 1.00 43.69 179 GLY A O 1
ATOM 1433 N N . ASP A 1 180 ? -2.046 9.917 -15.510 1.00 45.88 180 ASP A N 1
ATOM 1434 C CA . ASP A 1 180 ? -2.652 10.123 -16.844 1.00 45.88 180 ASP A CA 1
ATOM 1435 C C . ASP A 1 180 ? -2.722 8.839 -17.702 1.00 45.88 180 ASP A C 1
ATOM 1437 O O . ASP A 1 180 ? -1.918 7.913 -17.537 1.00 45.88 180 ASP A O 1
ATOM 1441 N N . PHE A 1 181 ? -3.697 8.797 -18.625 1.00 41.06 181 PHE A N 1
ATOM 1442 C CA . PHE A 1 181 ? -3.897 7.732 -19.618 1.00 41.06 181 PHE A CA 1
ATOM 1443 C C . PHE A 1 181 ? -2.747 7.708 -20.635 1.00 41.06 181 PHE A C 1
ATOM 1445 O O . PHE A 1 181 ? -2.379 8.737 -21.201 1.00 41.06 181 PHE A O 1
ATOM 1452 N N . LEU A 1 182 ? -2.209 6.523 -20.924 1.00 40.62 182 LEU A N 1
ATOM 1453 C CA . LEU A 1 182 ? -1.319 6.330 -22.066 1.00 40.62 182 LEU A CA 1
ATOM 1454 C C . LEU A 1 182 ? -2.163 6.264 -23.347 1.00 40.62 182 LEU A C 1
ATOM 1456 O O . LEU A 1 182 ? -2.737 5.222 -23.648 1.00 40.62 182 LEU A O 1
ATOM 1460 N N . GLN A 1 183 ? -2.198 7.335 -24.145 1.00 42.62 183 GLN A N 1
ATOM 1461 C CA . GLN A 1 183 ? -2.385 7.152 -25.587 1.00 42.62 183 GLN A CA 1
ATOM 1462 C C . GLN A 1 183 ? -1.063 6.617 -26.137 1.00 42.62 183 GLN A C 1
ATOM 1464 O O . GLN A 1 183 ? -0.175 7.381 -26.507 1.00 42.62 183 GLN A O 1
ATOM 1469 N N . VAL A 1 184 ? -0.900 5.294 -26.134 1.00 44.56 184 VAL A N 1
ATOM 1470 C CA . VAL A 1 184 ? 0.120 4.666 -26.973 1.00 44.56 184 VAL A CA 1
ATOM 1471 C C . VAL A 1 184 ? -0.418 4.769 -28.393 1.00 44.56 184 VAL A C 1
ATOM 1473 O O . VAL A 1 184 ? -1.303 4.018 -28.785 1.00 44.56 184 VAL A O 1
ATOM 1476 N N . SER A 1 185 ? 0.024 5.772 -29.148 1.00 43.09 185 SER A N 1
ATOM 1477 C CA . SER A 1 185 ? -0.172 5.735 -30.589 1.00 43.09 185 SER A CA 1
ATOM 1478 C C . SER A 1 185 ? 0.721 4.617 -31.119 1.00 43.09 185 SER A C 1
ATOM 1480 O O . SER A 1 185 ? 1.942 4.765 -31.118 1.00 43.09 185 SER A O 1
ATOM 1482 N N . ASP A 1 186 ? 0.131 3.514 -31.572 1.00 49.91 186 ASP A N 1
ATOM 1483 C CA . ASP A 1 186 ? 0.821 2.374 -32.201 1.00 49.91 186 ASP A CA 1
ATOM 1484 C C . ASP A 1 186 ? 1.527 2.734 -33.534 1.00 49.91 186 ASP A C 1
ATOM 1486 O O . ASP A 1 186 ? 1.802 1.869 -34.359 1.00 49.91 186 ASP A O 1
ATOM 1490 N N . SER A 1 187 ? 1.800 4.016 -33.799 1.00 47.47 187 SER A N 1
ATOM 1491 C CA . SER A 1 187 ? 2.107 4.541 -35.131 1.00 47.47 187 SER A CA 1
ATOM 1492 C C . SER A 1 187 ? 3.524 5.078 -35.331 1.00 47.47 187 SER A C 1
ATOM 1494 O O . SER A 1 187 ? 3.764 5.722 -36.347 1.00 47.47 187 SER A O 1
ATOM 1496 N N . GLU A 1 188 ? 4.478 4.827 -34.434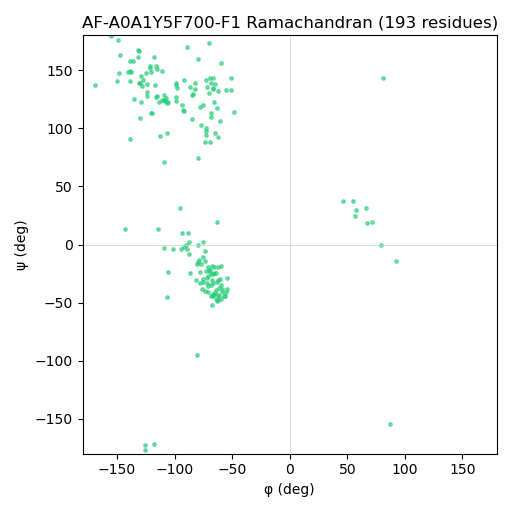 1.00 48.22 188 GLU A N 1
ATOM 1497 C CA . GLU A 1 188 ? 5.890 5.140 -34.713 1.00 48.22 188 GLU A CA 1
ATOM 1498 C C . GLU A 1 188 ? 6.706 3.860 -34.921 1.00 48.22 188 GLU A C 1
ATOM 1500 O O . GLU A 1 188 ? 7.556 3.477 -34.117 1.00 48.22 188 GLU A O 1
ATOM 1505 N N . GLU A 1 189 ? 6.456 3.201 -36.058 1.00 44.44 189 GLU A N 1
ATOM 1506 C CA . GLU A 1 189 ? 7.482 2.384 -36.705 1.00 44.44 189 GLU A CA 1
ATOM 1507 C C . GLU A 1 189 ? 8.656 3.301 -37.061 1.00 44.44 189 GLU A C 1
ATOM 1509 O O . GLU A 1 189 ? 8.597 4.133 -37.967 1.00 44.44 189 GLU A O 1
ATOM 1514 N N . PHE A 1 190 ? 9.736 3.166 -36.300 1.00 46.16 190 PHE A N 1
ATOM 1515 C CA . PHE A 1 190 ? 10.983 3.880 -36.513 1.00 46.16 190 PHE A CA 1
ATOM 1516 C C . PHE A 1 190 ? 11.590 3.442 -37.860 1.00 46.16 190 PHE A C 1
ATOM 1518 O O . PHE A 1 190 ? 12.264 2.413 -37.951 1.00 46.16 190 PHE A O 1
ATOM 1525 N N . SER A 1 191 ? 11.355 4.197 -38.936 1.00 45.84 191 SER A N 1
ATOM 1526 C CA . SER A 1 191 ? 12.023 3.960 -40.217 1.00 45.84 191 SER A CA 1
ATOM 1527 C C . SER A 1 191 ? 13.486 4.408 -40.115 1.00 45.84 191 SER A C 1
ATOM 1529 O O . SER A 1 191 ? 13.797 5.594 -40.209 1.00 45.84 191 SE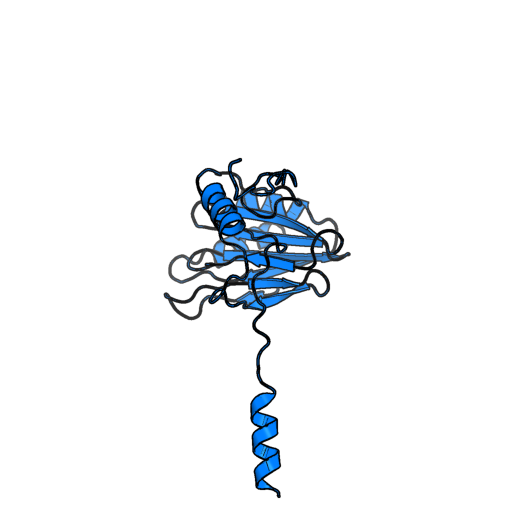R A O 1
ATOM 1531 N N . ILE A 1 192 ? 14.402 3.456 -39.921 1.00 49.56 192 ILE A N 1
ATOM 1532 C CA . ILE A 1 192 ? 15.856 3.699 -39.792 1.00 49.56 192 ILE A CA 1
ATOM 1533 C C . ILE A 1 192 ? 16.530 4.006 -41.151 1.00 49.56 192 ILE A C 1
ATOM 1535 O O . ILE A 1 192 ? 17.732 4.252 -41.212 1.00 49.56 192 ILE A O 1
ATOM 1539 N N . PHE A 1 193 ? 15.784 4.064 -42.256 1.00 44.56 193 PHE A N 1
ATOM 1540 C CA . PHE A 1 193 ? 16.358 4.308 -43.580 1.00 44.56 193 PHE A CA 1
ATOM 1541 C C . PHE A 1 193 ? 15.785 5.572 -44.228 1.00 44.56 193 PHE A C 1
ATOM 1543 O O . PHE A 1 193 ? 14.604 5.582 -44.575 1.00 44.56 193 PHE A O 1
ATOM 1550 N N . PRO A 1 194 ? 16.603 6.624 -44.428 1.00 48.62 194 PRO A N 1
ATOM 1551 C CA . PRO A 1 194 ? 16.246 7.712 -45.319 1.00 48.62 194 PRO A CA 1
ATOM 1552 C C . PRO A 1 194 ? 16.493 7.242 -46.760 1.00 48.62 194 PRO A C 1
ATOM 1554 O O . PRO A 1 194 ? 17.625 6.905 -47.116 1.00 48.62 194 PRO A O 1
ATOM 1557 N N . PHE A 1 195 ? 15.437 7.190 -47.570 1.00 51.09 195 PHE A N 1
ATOM 1558 C CA . PHE A 1 195 ? 15.564 7.273 -49.026 1.00 51.09 195 PHE A CA 1
ATOM 1559 C C . PHE A 1 195 ? 15.482 8.738 -49.448 1.00 51.09 195 PHE A C 1
ATOM 1561 O O . PHE A 1 195 ? 14.654 9.466 -48.853 1.00 51.09 195 PHE A O 1
#